Protein AF-A0A2V5XIG3-F1 (afdb_monomer_lite)

Structure (mmCIF, N/CA/C/O backbone):
data_AF-A0A2V5XIG3-F1
#
_entry.id   AF-A0A2V5XIG3-F1
#
loop_
_atom_site.group_PDB
_atom_site.id
_atom_site.type_symbol
_atom_site.label_atom_id
_atom_site.label_alt_id
_atom_site.label_comp_id
_atom_site.label_asym_id
_atom_site.label_entity_id
_atom_site.label_seq_id
_atom_site.pdbx_PDB_ins_code
_atom_site.Cartn_x
_atom_site.Cartn_y
_atom_site.Cartn_z
_atom_site.occupancy
_atom_site.B_iso_or_equiv
_atom_site.auth_seq_id
_atom_site.auth_comp_id
_atom_site.auth_asym_id
_atom_site.auth_atom_id
_atom_site.pdbx_PDB_model_num
ATOM 1 N N . MET A 1 1 ? 13.336 -6.273 -19.409 1.00 77.00 1 MET A N 1
ATOM 2 C CA . MET A 1 1 ? 11.915 -6.650 -19.250 1.00 77.00 1 MET A CA 1
ATOM 3 C C . MET A 1 1 ? 11.820 -8.163 -19.246 1.00 77.00 1 MET A C 1
ATOM 5 O O . MET A 1 1 ? 12.444 -8.778 -20.102 1.00 77.00 1 MET A O 1
ATOM 9 N N . LEU A 1 2 ? 11.099 -8.749 -18.290 1.00 81.06 2 LEU A N 1
ATOM 10 C CA . LEU A 1 2 ? 10.936 -10.198 -18.187 1.00 81.06 2 LEU A CA 1
ATOM 11 C C . LEU A 1 2 ? 9.456 -10.563 -18.073 1.00 81.06 2 LEU A C 1
ATOM 13 O O . LEU A 1 2 ? 8.726 -9.958 -17.291 1.00 81.06 2 LEU A O 1
ATOM 17 N N . TYR A 1 3 ? 9.046 -11.565 -18.846 1.00 81.25 3 TYR A N 1
ATOM 18 C CA . TYR A 1 3 ? 7.715 -12.157 -18.816 1.00 81.25 3 TYR A CA 1
ATOM 19 C C . TYR A 1 3 ? 7.835 -13.647 -18.500 1.00 81.25 3 TYR A C 1
ATOM 21 O O . TYR A 1 3 ? 8.572 -14.360 -19.183 1.00 81.25 3 TYR A O 1
ATOM 29 N N . VAL A 1 4 ? 7.096 -14.106 -17.491 1.00 78.38 4 VAL A N 1
ATOM 30 C CA . VAL A 1 4 ? 6.929 -15.530 -17.184 1.00 78.38 4 VAL A CA 1
ATOM 31 C C . VAL A 1 4 ? 5.475 -15.899 -17.455 1.00 78.38 4 VAL A C 1
ATOM 33 O O . VAL A 1 4 ? 4.591 -15.316 -16.826 1.00 78.38 4 VAL A O 1
ATOM 36 N N . PRO A 1 5 ? 5.189 -16.842 -18.369 1.00 74.12 5 PRO A N 1
ATOM 37 C CA . PRO A 1 5 ? 3.818 -17.254 -18.629 1.00 74.12 5 PRO A CA 1
ATOM 38 C C . PRO A 1 5 ? 3.159 -17.862 -17.387 1.00 74.12 5 PRO A C 1
ATOM 40 O O . PRO A 1 5 ? 3.804 -18.513 -16.560 1.00 74.12 5 PRO A O 1
ATOM 43 N N . LYS A 1 6 ? 1.843 -17.672 -17.258 1.00 74.69 6 LYS A N 1
ATOM 44 C CA . LYS A 1 6 ? 1.072 -18.267 -16.159 1.00 74.69 6 LYS A CA 1
ATOM 45 C C . LYS A 1 6 ? 1.161 -19.793 -16.214 1.00 74.69 6 LYS A C 1
ATOM 47 O O . LYS A 1 6 ? 1.258 -20.378 -17.291 1.00 74.69 6 LYS A O 1
ATOM 52 N N . ASN A 1 7 ? 1.144 -20.428 -15.044 1.00 72.56 7 ASN A N 1
ATOM 53 C CA . ASN A 1 7 ? 1.208 -21.887 -14.879 1.00 72.56 7 ASN A CA 1
ATOM 54 C C . ASN A 1 7 ? 2.468 -22.565 -15.463 1.00 72.56 7 ASN A C 1
ATOM 56 O O . ASN A 1 7 ? 2.466 -23.776 -15.649 1.00 72.56 7 ASN A O 1
ATOM 60 N N . SER A 1 8 ? 3.542 -21.814 -15.744 1.00 66.25 8 SER A N 1
ATOM 61 C CA . SER A 1 8 ? 4.769 -22.347 -16.370 1.00 66.25 8 SER A CA 1
ATOM 62 C C . SER A 1 8 ? 5.944 -22.522 -15.395 1.00 66.25 8 SER A C 1
ATOM 64 O O . SER A 1 8 ? 7.084 -22.673 -15.825 1.00 66.25 8 SER A O 1
ATOM 66 N N . GLY A 1 9 ? 5.678 -22.497 -14.084 1.00 64.56 9 GLY A N 1
ATOM 67 C CA . GLY A 1 9 ? 6.707 -22.428 -13.040 1.00 64.56 9 GLY A CA 1
ATOM 68 C C . GLY A 1 9 ? 7.136 -20.991 -12.708 1.00 64.56 9 GLY A C 1
ATOM 69 O O . GLY A 1 9 ? 6.614 -20.026 -13.271 1.00 64.56 9 GLY A O 1
ATOM 70 N N . GLY A 1 10 ? 8.047 -20.849 -11.742 1.00 71.12 10 GLY A N 1
ATOM 71 C CA . GLY A 1 10 ? 8.608 -19.561 -11.321 1.00 71.12 10 GLY A CA 1
ATOM 72 C C . GLY A 1 10 ? 9.962 -19.261 -11.975 1.00 71.12 10 GLY A C 1
ATOM 73 O O . GLY A 1 10 ? 10.663 -20.170 -12.414 1.00 71.12 10 GLY A O 1
ATOM 74 N N . ALA A 1 11 ? 10.355 -17.989 -12.016 1.00 76.50 11 ALA A N 1
ATOM 75 C CA . ALA A 1 11 ? 11.701 -17.554 -12.380 1.00 76.50 11 ALA A CA 1
ATOM 76 C C . ALA A 1 11 ? 12.305 -16.699 -11.260 1.00 76.50 11 ALA A C 1
ATOM 78 O O . ALA A 1 11 ? 11.605 -15.901 -10.634 1.00 76.50 11 ALA A O 1
ATOM 79 N N . LYS A 1 12 ? 13.615 -16.842 -11.035 1.00 82.06 12 LYS A N 1
ATOM 80 C CA . LYS A 1 12 ? 14.404 -15.946 -10.181 1.00 82.06 12 LYS A CA 1
ATOM 81 C C . LYS A 1 12 ? 15.269 -15.047 -11.066 1.00 82.06 12 LYS A C 1
ATOM 83 O O . LYS A 1 12 ? 15.984 -15.539 -11.936 1.00 82.06 12 LYS A O 1
ATOM 88 N N . VAL A 1 13 ? 15.217 -13.739 -10.842 1.00 81.44 13 VAL A N 1
ATOM 89 C CA . VAL A 1 13 ? 16.044 -12.742 -11.534 1.00 81.44 13 VAL A CA 1
ATOM 90 C C . VAL A 1 13 ? 16.925 -12.053 -10.520 1.00 81.44 13 VAL A C 1
ATOM 92 O O . VAL A 1 13 ? 16.418 -11.353 -9.648 1.00 81.44 13 VAL A O 1
ATOM 95 N N . LYS A 1 14 ? 18.239 -12.202 -10.660 1.00 84.06 14 LYS A N 1
ATOM 96 C CA . LYS A 1 14 ? 19.205 -11.477 -9.839 1.00 84.06 14 LYS A CA 1
ATOM 97 C C . LYS A 1 14 ? 19.689 -10.235 -10.581 1.00 84.06 14 LYS A C 1
ATOM 99 O O . LYS A 1 14 ? 20.235 -10.346 -11.676 1.00 84.06 14 LYS A O 1
ATOM 104 N N . MET A 1 15 ? 19.489 -9.062 -9.992 1.00 82.56 15 MET A N 1
ATOM 105 C CA . MET A 1 15 ? 19.985 -7.778 -10.490 1.00 82.56 15 MET A CA 1
ATOM 106 C C . MET A 1 15 ? 20.739 -7.073 -9.365 1.00 82.56 15 MET A C 1
ATOM 108 O O . MET A 1 15 ? 20.143 -6.528 -8.439 1.00 82.56 15 MET A O 1
ATOM 112 N N . GLY A 1 16 ? 22.071 -7.133 -9.427 1.00 80.56 16 GLY A N 1
ATOM 113 C CA . GLY A 1 16 ? 22.926 -6.653 -8.344 1.00 80.56 16 GLY A CA 1
ATOM 114 C C . GLY A 1 16 ? 22.657 -7.418 -7.035 1.00 80.56 16 GLY A C 1
ATOM 115 O O . GLY A 1 16 ? 22.710 -8.653 -7.049 1.00 80.56 16 GLY A O 1
ATOM 116 N N . PRO A 1 17 ? 22.381 -6.722 -5.914 1.00 82.12 17 PRO A N 1
ATOM 117 C CA . PRO A 1 17 ? 22.084 -7.354 -4.629 1.00 82.12 17 PRO A CA 1
ATOM 118 C C . PRO A 1 17 ? 20.624 -7.820 -4.495 1.00 82.12 17 PRO A C 1
ATOM 120 O O . PRO A 1 17 ? 20.280 -8.426 -3.484 1.00 82.12 17 PRO A O 1
ATOM 123 N N . VAL A 1 18 ? 19.768 -7.539 -5.484 1.00 84.38 18 VAL A N 1
ATOM 124 C CA . VAL A 1 18 ? 18.326 -7.787 -5.407 1.00 84.38 18 VAL A CA 1
ATOM 125 C C . VAL A 1 18 ? 17.933 -9.007 -6.236 1.00 84.38 18 VAL A C 1
ATOM 127 O O . VAL A 1 18 ? 18.325 -9.132 -7.400 1.00 84.38 18 VAL A O 1
ATOM 130 N N . THR A 1 19 ? 17.100 -9.873 -5.662 1.00 85.62 19 THR A N 1
ATOM 131 C CA . THR A 1 19 ? 16.558 -11.067 -6.315 1.00 85.62 19 THR A CA 1
ATOM 132 C C . THR A 1 19 ? 15.037 -10.972 -6.421 1.00 85.62 19 THR A C 1
ATOM 134 O O . THR A 1 19 ? 14.332 -10.952 -5.418 1.00 85.62 19 THR A O 1
ATOM 137 N N . ALA A 1 20 ? 14.498 -10.968 -7.637 1.00 81.56 20 ALA A N 1
ATOM 138 C CA . ALA A 1 20 ? 13.061 -11.062 -7.874 1.00 81.56 20 ALA A CA 1
ATOM 139 C C . ALA A 1 20 ? 12.651 -12.506 -8.157 1.00 81.56 20 ALA A C 1
ATOM 141 O O . ALA A 1 20 ? 13.087 -13.083 -9.150 1.00 81.56 20 ALA A O 1
ATOM 142 N N . ALA A 1 21 ? 11.785 -13.070 -7.321 1.00 79.69 21 ALA A N 1
ATOM 143 C CA . ALA A 1 21 ? 11.063 -14.299 -7.608 1.00 79.69 21 ALA A CA 1
ATOM 144 C C . ALA A 1 21 ? 9.701 -13.942 -8.216 1.00 79.69 21 ALA A C 1
ATOM 146 O O . ALA A 1 21 ? 8.906 -13.207 -7.625 1.00 79.69 21 ALA A O 1
ATOM 147 N N . ILE A 1 22 ? 9.442 -14.444 -9.418 1.00 77.31 22 ILE A N 1
ATOM 148 C CA . ILE A 1 22 ? 8.231 -14.154 -10.186 1.00 77.31 22 ILE A CA 1
ATOM 149 C C . ILE A 1 22 ? 7.590 -15.454 -10.660 1.00 77.31 22 ILE A C 1
ATOM 151 O O . ILE A 1 22 ? 8.287 -16.397 -11.015 1.00 77.31 22 ILE A O 1
ATOM 155 N N . THR A 1 23 ? 6.262 -15.521 -10.679 1.00 73.56 23 THR A N 1
ATOM 156 C CA . THR A 1 23 ? 5.519 -16.680 -11.193 1.00 73.56 23 THR A CA 1
ATOM 157 C C . THR A 1 23 ? 4.299 -16.170 -11.942 1.00 73.56 23 THR A C 1
ATOM 159 O O . THR A 1 23 ? 3.387 -15.637 -11.321 1.00 73.56 23 THR A O 1
ATOM 162 N N . GLY A 1 24 ? 4.263 -16.335 -13.268 1.00 75.19 24 GLY A N 1
ATOM 163 C CA . GLY A 1 24 ? 3.121 -15.863 -14.058 1.00 75.19 24 GLY A CA 1
ATOM 164 C C . GLY A 1 24 ? 2.954 -14.338 -14.068 1.00 75.19 24 GLY A C 1
ATOM 165 O O . GLY A 1 24 ? 1.818 -13.873 -14.018 1.00 75.19 24 GLY A O 1
ATOM 166 N N . THR A 1 25 ? 4.071 -13.604 -14.083 1.00 83.62 25 THR A N 1
ATOM 167 C CA . THR A 1 25 ? 4.147 -12.149 -13.867 1.00 83.62 25 THR A CA 1
ATOM 168 C C . THR A 1 25 ? 4.994 -11.504 -14.960 1.00 83.62 25 THR A C 1
ATOM 170 O O . THR A 1 25 ? 5.958 -12.100 -15.461 1.00 83.62 25 THR A O 1
ATOM 173 N N . THR A 1 26 ? 4.694 -10.244 -15.273 1.00 88.25 26 THR A N 1
ATOM 174 C CA . THR A 1 26 ? 5.533 -9.397 -16.123 1.00 88.25 26 THR A CA 1
ATOM 175 C C . THR A 1 26 ? 6.161 -8.284 -15.298 1.00 88.25 26 THR A C 1
ATOM 177 O O . THR A 1 26 ? 5.453 -7.492 -14.676 1.00 88.25 26 THR A O 1
ATOM 180 N N . VAL A 1 27 ? 7.491 -8.189 -15.325 1.00 88.88 27 VAL A N 1
ATOM 181 C CA . VAL A 1 27 ? 8.247 -7.174 -14.580 1.00 88.88 27 VAL A CA 1
ATOM 182 C C . VAL A 1 27 ? 9.201 -6.387 -15.476 1.00 88.88 27 VAL A C 1
ATOM 184 O O . VAL A 1 27 ? 9.871 -6.918 -16.371 1.00 88.88 27 VAL A O 1
ATOM 187 N N . LEU A 1 28 ? 9.301 -5.092 -15.195 1.00 89.44 28 LEU A N 1
ATOM 188 C CA . LEU A 1 28 ? 10.313 -4.200 -15.734 1.00 89.44 28 LEU A CA 1
ATOM 189 C C . LEU A 1 28 ? 11.355 -3.921 -14.649 1.00 89.44 28 LEU A C 1
ATOM 191 O O . LEU A 1 28 ? 11.082 -3.212 -13.686 1.00 89.44 28 LEU A O 1
ATOM 195 N N . GLY A 1 29 ? 12.549 -4.480 -14.825 1.00 88.75 29 GLY A N 1
ATOM 196 C CA . GLY A 1 29 ? 13.727 -4.145 -14.034 1.00 88.75 29 GLY A CA 1
ATOM 197 C C . GLY A 1 29 ? 14.564 -3.070 -14.715 1.00 88.75 29 GLY A C 1
ATOM 198 O O . GLY A 1 29 ? 14.785 -3.163 -15.926 1.00 88.75 29 GLY A O 1
ATOM 199 N N . ASN A 1 30 ? 15.047 -2.094 -13.952 1.00 87.94 30 ASN A N 1
ATOM 200 C CA . ASN A 1 30 ? 16.027 -1.112 -14.405 1.00 87.94 30 ASN A CA 1
ATOM 201 C C . ASN A 1 30 ? 17.127 -0.932 -13.351 1.00 87.94 30 ASN A C 1
ATOM 203 O O . ASN A 1 30 ? 16.842 -0.881 -12.158 1.00 87.94 30 ASN A O 1
ATOM 207 N N . VAL A 1 31 ? 18.375 -0.810 -13.799 1.00 86.88 31 VAL A N 1
ATOM 208 C CA . VAL A 1 31 ? 19.530 -0.523 -12.943 1.00 86.88 31 VAL A CA 1
ATOM 209 C C . VAL A 1 31 ? 20.155 0.769 -13.440 1.00 86.88 31 VAL A C 1
ATOM 211 O O . VAL A 1 31 ? 20.624 0.847 -14.575 1.00 86.88 31 VAL A O 1
ATOM 214 N N . ASN A 1 32 ? 20.157 1.789 -12.591 1.00 85.06 32 ASN A N 1
ATOM 215 C CA . ASN A 1 32 ? 20.793 3.060 -12.904 1.00 85.06 32 ASN A CA 1
ATOM 216 C C . ASN A 1 32 ? 22.309 2.982 -12.649 1.00 85.06 32 ASN A C 1
ATOM 218 O O . ASN A 1 32 ? 22.742 2.209 -11.791 1.00 85.06 32 ASN A O 1
ATOM 222 N N . PRO A 1 33 ? 23.131 3.831 -13.299 1.00 84.44 33 PRO A N 1
ATOM 223 C CA . PRO A 1 33 ? 24.577 3.885 -13.055 1.00 84.44 33 PRO A CA 1
ATOM 224 C C . PRO A 1 33 ? 24.977 4.147 -11.593 1.00 84.44 33 PRO A C 1
ATOM 226 O O . PRO A 1 33 ? 26.076 3.789 -11.189 1.00 84.44 33 PRO A O 1
ATOM 229 N N . SER A 1 34 ? 24.085 4.738 -10.790 1.00 85.44 34 SER A N 1
ATOM 230 C CA . SER A 1 34 ? 24.259 4.927 -9.342 1.00 85.44 34 SER A CA 1
ATOM 231 C C . SER A 1 34 ? 24.171 3.631 -8.523 1.00 85.44 34 SER A C 1
ATOM 233 O O . SER A 1 34 ? 24.379 3.666 -7.315 1.00 85.44 34 SER A O 1
ATOM 235 N N . GLY A 1 35 ? 23.800 2.503 -9.137 1.00 83.44 35 GLY A N 1
ATOM 236 C CA . GLY A 1 35 ? 23.503 1.241 -8.452 1.00 83.44 35 GLY A CA 1
ATOM 237 C C . GLY A 1 35 ? 22.061 1.127 -7.944 1.00 83.44 35 GLY A C 1
ATOM 238 O O . GLY A 1 35 ? 21.646 0.053 -7.508 1.00 83.44 35 GLY A O 1
ATOM 239 N N . THR A 1 36 ? 21.265 2.199 -8.041 1.00 89.31 36 THR A N 1
ATOM 240 C CA . THR A 1 36 ? 19.829 2.167 -7.728 1.00 89.31 36 THR A CA 1
ATOM 241 C C . THR A 1 36 ? 19.121 1.206 -8.676 1.00 89.31 36 THR A C 1
ATOM 243 O O . THR A 1 36 ? 19.195 1.366 -9.897 1.00 89.31 36 THR A O 1
ATOM 246 N N . THR A 1 37 ? 18.415 0.227 -8.115 1.00 90.19 37 THR A N 1
ATOM 247 C CA . THR A 1 37 ? 17.674 -0.778 -8.887 1.00 90.19 37 THR A CA 1
ATOM 248 C C . THR A 1 37 ? 16.182 -0.585 -8.670 1.00 90.19 37 THR A C 1
ATOM 250 O O . THR A 1 37 ? 15.735 -0.474 -7.531 1.00 90.19 37 THR A O 1
ATOM 253 N N . THR A 1 38 ? 15.402 -0.547 -9.747 1.00 91.69 38 THR A N 1
ATOM 254 C CA . THR A 1 38 ? 13.942 -0.452 -9.680 1.00 91.69 38 THR A CA 1
ATOM 255 C C . THR A 1 38 ? 13.278 -1.651 -10.334 1.00 91.69 38 THR A C 1
ATOM 257 O O . THR A 1 38 ? 13.722 -2.146 -11.370 1.00 91.69 38 THR A O 1
ATOM 260 N N . PHE A 1 39 ? 12.186 -2.104 -9.726 1.00 91.31 39 PHE A N 1
ATOM 261 C CA . PHE A 1 39 ? 11.320 -3.155 -10.245 1.00 91.31 39 PHE A CA 1
ATOM 262 C C . PHE A 1 39 ? 9.911 -2.604 -10.357 1.00 91.31 39 PHE A C 1
ATOM 264 O O . PHE A 1 39 ? 9.332 -2.227 -9.349 1.00 91.31 39 PHE A O 1
ATOM 271 N N . THR A 1 40 ? 9.356 -2.560 -11.562 1.00 91.62 40 THR A N 1
ATOM 272 C CA . THR A 1 40 ? 7.946 -2.225 -11.790 1.00 91.62 40 THR A CA 1
ATOM 273 C C . THR A 1 40 ? 7.201 -3.475 -12.227 1.00 91.62 40 THR A C 1
ATOM 275 O O . THR A 1 40 ? 7.595 -4.109 -13.208 1.00 91.62 40 THR A O 1
ATOM 278 N N . VAL A 1 41 ? 6.142 -3.849 -11.516 1.00 90.44 41 VAL A N 1
ATOM 279 C CA . VAL A 1 41 ? 5.304 -4.997 -11.884 1.00 90.44 41 VAL A CA 1
ATOM 280 C C . VAL A 1 41 ? 4.196 -4.503 -12.809 1.00 90.44 41 VAL A C 1
ATOM 282 O O . VAL A 1 41 ? 3.42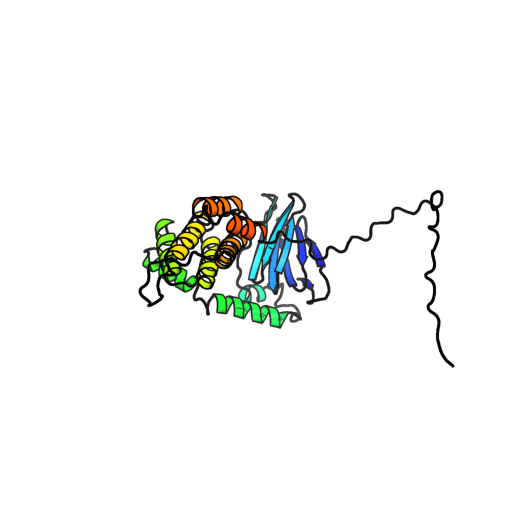6 -3.618 -12.450 1.00 90.44 41 VAL A O 1
ATOM 285 N N . LEU A 1 42 ? 4.131 -5.050 -14.022 1.00 90.88 42 LEU A N 1
ATOM 286 C CA . LEU A 1 42 ? 3.171 -4.624 -15.046 1.00 90.88 42 LEU A CA 1
ATOM 287 C C . LEU A 1 42 ? 1.867 -5.430 -14.989 1.00 90.88 42 LEU A C 1
ATOM 289 O O . LEU A 1 42 ? 0.806 -4.901 -15.294 1.00 90.88 42 LEU A O 1
ATOM 293 N N . GLU A 1 43 ? 1.947 -6.702 -14.598 1.00 88.75 43 GLU A N 1
ATOM 294 C CA . GLU A 1 43 ? 0.805 -7.577 -14.299 1.00 88.75 43 GLU A CA 1
ATOM 295 C C . GLU A 1 43 ? 1.254 -8.710 -13.370 1.00 88.75 43 GLU A C 1
ATOM 297 O O . GLU A 1 43 ? 2.421 -9.107 -13.424 1.00 88.75 43 GLU A O 1
ATOM 302 N N . GLY A 1 44 ? 0.341 -9.217 -12.535 1.00 85.94 44 GLY A N 1
ATOM 303 C CA . GLY A 1 44 ? 0.623 -10.252 -11.537 1.00 85.94 44 GLY A CA 1
ATOM 304 C C . GLY A 1 44 ? 1.203 -9.690 -10.234 1.00 85.94 44 GLY A C 1
ATOM 305 O O . GLY A 1 44 ? 0.844 -8.597 -9.795 1.00 85.94 44 GLY A O 1
ATOM 306 N N . SER A 1 45 ? 2.094 -10.447 -9.599 1.00 86.06 45 SER A N 1
ATOM 307 C CA . SER A 1 45 ? 2.852 -10.011 -8.422 1.00 86.06 45 SER A CA 1
ATOM 308 C C . SER A 1 45 ? 4.275 -10.569 -8.439 1.00 86.06 45 SER A C 1
ATOM 310 O O . SER A 1 45 ? 4.562 -11.588 -9.073 1.00 86.06 45 SER A O 1
ATOM 312 N N . ALA A 1 46 ? 5.194 -9.881 -7.775 1.00 86.56 46 ALA A N 1
ATOM 313 C CA . ALA A 1 46 ? 6.594 -10.264 -7.676 1.00 86.56 46 ALA A CA 1
ATOM 314 C C . ALA A 1 46 ? 7.053 -10.208 -6.223 1.00 86.56 46 ALA A C 1
ATOM 316 O O . ALA A 1 46 ? 6.756 -9.258 -5.507 1.00 86.56 46 ALA A O 1
ATOM 317 N N . CYS A 1 47 ? 7.808 -11.215 -5.805 1.00 87.69 47 CYS A N 1
ATOM 318 C CA . CYS A 1 47 ? 8.470 -11.231 -4.512 1.00 87.69 47 CYS A CA 1
ATOM 319 C C . CYS A 1 47 ? 9.906 -10.745 -4.686 1.00 87.69 47 CYS A C 1
ATOM 321 O O . CYS A 1 47 ? 10.708 -11.412 -5.344 1.00 87.69 47 CYS A O 1
ATOM 323 N N . ILE A 1 48 ? 10.235 -9.587 -4.125 1.00 88.19 48 ILE A N 1
ATOM 324 C CA . ILE A 1 48 ? 11.561 -8.990 -4.259 1.00 88.19 48 ILE A CA 1
ATOM 325 C C . ILE A 1 48 ? 12.327 -9.155 -2.953 1.00 88.19 48 ILE A C 1
ATOM 327 O O . ILE A 1 48 ? 11.875 -8.698 -1.908 1.00 88.19 48 ILE A O 1
ATOM 331 N N . HIS A 1 49 ? 13.492 -9.784 -3.040 1.00 88.56 49 HIS A N 1
ATOM 332 C CA . HIS A 1 49 ? 14.346 -10.135 -1.915 1.00 88.56 49 HIS A CA 1
ATOM 333 C C . HIS A 1 49 ? 15.644 -9.335 -1.975 1.00 88.56 49 HIS A C 1
ATOM 335 O O . HIS A 1 49 ? 16.243 -9.170 -3.042 1.00 88.56 49 HIS A O 1
ATOM 341 N N . LEU A 1 50 ? 16.094 -8.879 -0.813 1.00 88.75 50 LEU A N 1
ATOM 342 C CA . LEU A 1 50 ? 17.422 -8.335 -0.588 1.00 88.75 50 LEU A CA 1
ATOM 343 C C . LEU A 1 50 ? 18.145 -9.256 0.397 1.00 88.75 50 LEU A C 1
ATOM 345 O O . LEU A 1 50 ? 18.014 -9.129 1.617 1.00 88.75 50 LEU A O 1
ATOM 349 N N . ASP A 1 51 ? 18.906 -10.195 -0.165 1.00 82.31 51 ASP A N 1
ATOM 350 C CA . ASP A 1 51 ? 19.511 -11.312 0.571 1.00 82.31 51 ASP A CA 1
ATOM 351 C C . ASP A 1 51 ? 20.458 -10.838 1.687 1.00 82.31 51 ASP A C 1
ATOM 353 O O . ASP A 1 51 ? 20.561 -11.475 2.732 1.00 82.31 51 ASP A O 1
ATOM 357 N N . SER A 1 52 ? 21.121 -9.689 1.498 1.00 82.62 52 SER A N 1
ATOM 358 C CA . SER A 1 52 ? 22.118 -9.144 2.433 1.00 82.62 52 SER A CA 1
ATOM 359 C C . SER A 1 52 ? 21.560 -8.814 3.819 1.00 82.62 52 SER A C 1
ATOM 361 O O . SER A 1 52 ? 22.305 -8.842 4.797 1.00 82.62 52 SER A O 1
ATOM 363 N N . VAL A 1 53 ? 20.266 -8.503 3.907 1.00 84.25 53 VAL A N 1
ATOM 364 C CA . VAL A 1 53 ? 19.583 -8.134 5.157 1.00 84.25 53 VAL A CA 1
ATOM 365 C C . VAL A 1 53 ? 18.342 -8.989 5.417 1.00 84.25 53 VAL A C 1
ATOM 367 O O . VAL A 1 53 ? 17.581 -8.703 6.338 1.00 84.25 53 VAL A O 1
ATOM 370 N N . GLY A 1 54 ? 18.120 -10.032 4.606 1.00 82.69 54 GLY A N 1
ATOM 371 C CA . GLY A 1 54 ? 16.945 -10.900 4.704 1.00 82.69 54 GLY A CA 1
ATOM 372 C C . GLY A 1 54 ? 15.616 -10.160 4.520 1.00 82.69 54 GLY A C 1
ATOM 373 O O . GLY A 1 54 ? 14.587 -10.616 5.015 1.00 82.69 54 GLY A O 1
ATOM 374 N N . GLN A 1 55 ? 15.627 -9.003 3.853 1.00 84.50 55 GLN A N 1
ATOM 375 C CA . GLN A 1 55 ? 14.417 -8.228 3.599 1.00 84.50 55 GLN A CA 1
ATOM 376 C C . GLN A 1 55 ? 13.700 -8.802 2.381 1.00 84.50 55 GLN A C 1
ATOM 378 O O . GLN A 1 55 ? 14.333 -9.123 1.375 1.00 84.50 55 GLN A O 1
ATOM 383 N N . SER A 1 56 ? 12.374 -8.890 2.453 1.00 86.56 56 SER A N 1
ATOM 384 C CA . SER A 1 56 ? 11.561 -9.331 1.329 1.00 86.56 56 SER A CA 1
ATOM 385 C C . SER A 1 56 ? 10.240 -8.589 1.274 1.00 86.56 56 SER A C 1
ATOM 387 O O . SER A 1 56 ? 9.604 -8.398 2.308 1.00 86.56 56 SER A O 1
ATOM 389 N N . LEU A 1 57 ? 9.830 -8.182 0.073 1.00 87.00 57 LEU A N 1
ATOM 390 C CA . LEU A 1 57 ? 8.612 -7.412 -0.154 1.00 87.00 57 LEU A CA 1
ATOM 391 C C . LEU A 1 57 ? 7.819 -7.971 -1.335 1.00 87.00 57 LEU A C 1
ATOM 393 O O . LEU A 1 57 ? 8.368 -8.239 -2.409 1.00 87.00 57 LEU A O 1
ATOM 397 N N . LEU A 1 58 ? 6.512 -8.127 -1.129 1.00 86.69 58 LEU A N 1
ATOM 398 C CA . LEU A 1 58 ? 5.562 -8.431 -2.189 1.00 86.69 58 LEU A CA 1
ATOM 399 C C . LEU A 1 58 ? 5.222 -7.137 -2.932 1.00 86.69 58 LEU A C 1
ATOM 401 O O . LEU A 1 58 ? 4.876 -6.130 -2.322 1.00 86.69 58 LEU A O 1
ATOM 405 N N . VAL A 1 59 ? 5.333 -7.175 -4.253 1.00 87.38 59 VAL A N 1
ATOM 406 C CA . VAL A 1 59 ? 5.047 -6.048 -5.140 1.00 87.38 59 VAL A CA 1
ATOM 407 C C . VAL A 1 59 ? 3.944 -6.474 -6.096 1.00 87.38 59 VAL A C 1
ATOM 4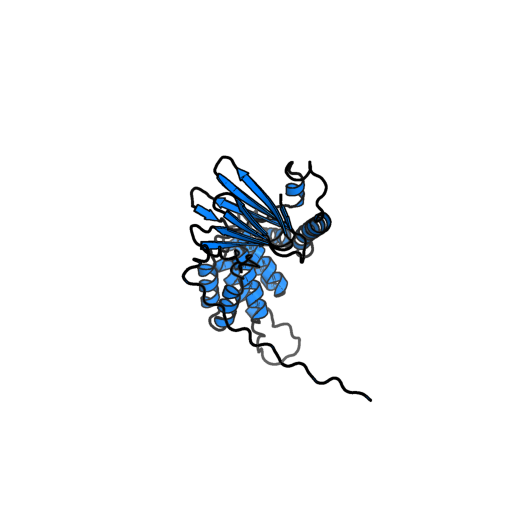09 O O . VAL A 1 59 ? 4.069 -7.492 -6.781 1.00 87.38 59 VAL A O 1
ATOM 412 N N . HIS A 1 60 ? 2.858 -5.713 -6.144 1.00 87.50 60 HIS A N 1
ATOM 413 C CA . HIS A 1 60 ? 1.710 -5.991 -7.002 1.00 87.50 60 HIS A CA 1
ATOM 414 C C . HIS A 1 60 ? 1.792 -5.228 -8.319 1.00 87.50 60 HIS A C 1
ATOM 416 O O . HIS A 1 60 ? 2.555 -4.273 -8.467 1.00 87.50 60 HIS A O 1
ATOM 422 N N . ALA A 1 61 ? 0.993 -5.656 -9.293 1.00 88.31 61 ALA A N 1
ATOM 423 C CA . ALA A 1 61 ? 0.856 -4.950 -10.553 1.00 88.31 61 ALA A CA 1
ATOM 424 C C . ALA A 1 61 ? 0.497 -3.471 -10.345 1.00 88.31 61 ALA A C 1
ATOM 426 O O . ALA A 1 61 ? -0.268 -3.118 -9.451 1.00 88.31 61 ALA A O 1
ATOM 427 N N . GLY A 1 62 ? 1.101 -2.601 -11.153 1.00 87.69 62 GLY A N 1
ATOM 428 C CA . GLY A 1 62 ? 0.963 -1.159 -10.984 1.00 87.69 62 GLY A CA 1
ATOM 429 C C . GLY A 1 62 ? 1.840 -0.568 -9.887 1.00 87.69 62 GLY A C 1
ATOM 430 O O . GLY A 1 62 ? 1.764 0.635 -9.662 1.00 87.69 62 GLY A O 1
ATOM 431 N N . GLN A 1 63 ? 2.688 -1.365 -9.233 1.00 89.12 63 GLN A N 1
ATOM 432 C CA . GLN A 1 63 ? 3.620 -0.883 -8.221 1.00 89.12 63 GLN A CA 1
ATOM 433 C C . GLN A 1 63 ? 5.067 -0.944 -8.697 1.00 89.12 63 GLN A C 1
ATOM 435 O O . GLN A 1 63 ? 5.470 -1.796 -9.498 1.00 89.12 63 GLN A O 1
ATOM 440 N N . LYS A 1 64 ? 5.862 -0.029 -8.150 1.00 92.00 64 LYS A N 1
ATOM 441 C CA . LYS A 1 64 ? 7.303 0.058 -8.326 1.00 92.00 64 LYS A CA 1
ATOM 442 C C . LYS A 1 64 ? 7.998 -0.025 -6.976 1.00 92.00 64 LYS A C 1
ATOM 444 O O . LYS A 1 64 ? 7.726 0.765 -6.081 1.00 92.00 64 LYS A O 1
ATOM 449 N N . LEU A 1 65 ? 8.969 -0.919 -6.881 1.00 92.31 65 LEU A N 1
ATOM 450 C CA . LEU A 1 65 ? 9.887 -1.034 -5.758 1.00 92.31 65 LEU A CA 1
ATOM 451 C C . LEU A 1 65 ? 11.248 -0.444 -6.130 1.00 92.31 65 LEU A C 1
ATOM 453 O O . LEU A 1 65 ? 11.713 -0.628 -7.259 1.00 92.31 65 LEU A O 1
ATOM 457 N N . THR A 1 66 ? 11.894 0.232 -5.181 1.00 93.88 66 THR A N 1
ATOM 458 C CA . THR A 1 66 ? 13.244 0.783 -5.354 1.00 93.88 66 THR A CA 1
ATOM 459 C C . THR A 1 66 ? 14.183 0.213 -4.300 1.00 93.88 66 THR A C 1
ATOM 461 O O . THR A 1 66 ? 13.863 0.208 -3.117 1.00 93.88 66 THR A O 1
ATOM 464 N N . PHE A 1 67 ? 15.351 -0.250 -4.733 1.00 93.38 67 PHE A N 1
ATOM 465 C CA . PHE A 1 67 ? 16.479 -0.544 -3.860 1.00 93.38 67 PHE A CA 1
ATOM 466 C C . PHE A 1 67 ? 17.369 0.693 -3.735 1.00 93.38 67 PHE A C 1
ATOM 468 O O . PHE A 1 67 ? 17.869 1.199 -4.749 1.00 93.38 67 PHE A O 1
ATOM 475 N N . ASP A 1 68 ? 17.578 1.143 -2.500 1.00 90.50 68 ASP A N 1
ATOM 476 C CA . ASP A 1 68 ? 18.530 2.196 -2.163 1.00 90.50 68 ASP A CA 1
ATOM 477 C C . ASP A 1 68 ? 19.893 1.569 -1.800 1.00 90.50 68 ASP A C 1
ATOM 479 O O . ASP A 1 68 ? 20.008 0.907 -0.761 1.00 90.50 68 ASP A O 1
ATOM 483 N N . PRO A 1 69 ? 20.942 1.773 -2.621 1.00 89.12 69 PRO A N 1
ATOM 484 C CA . PRO A 1 69 ? 22.270 1.231 -2.353 1.00 89.12 69 PRO A CA 1
ATOM 485 C C . PRO A 1 69 ? 22.984 1.904 -1.171 1.00 89.12 69 PRO A C 1
ATOM 487 O O . PRO A 1 69 ? 23.890 1.297 -0.607 1.00 89.12 69 PRO A O 1
ATOM 490 N N . VAL A 1 70 ? 22.606 3.130 -0.788 1.00 89.00 70 VAL A N 1
ATOM 491 C CA . VAL A 1 70 ? 23.216 3.863 0.334 1.00 89.00 70 VAL A CA 1
ATOM 492 C C . VAL A 1 70 ? 22.647 3.364 1.655 1.00 89.00 70 VAL A C 1
ATOM 494 O O . VAL A 1 70 ? 23.398 3.048 2.576 1.00 89.00 70 VAL A O 1
ATOM 497 N N . ALA A 1 71 ? 21.321 3.255 1.737 1.00 89.56 71 ALA A N 1
ATOM 498 C CA . ALA A 1 71 ? 20.645 2.714 2.912 1.00 89.56 71 ALA A CA 1
ATOM 499 C C . ALA A 1 71 ? 20.674 1.173 2.973 1.00 89.56 71 ALA A C 1
ATOM 501 O O . ALA A 1 71 ? 20.307 0.601 3.998 1.00 89.56 71 ALA A O 1
ATOM 502 N N . ASN A 1 72 ? 21.111 0.510 1.893 1.00 91.06 72 ASN A N 1
ATOM 503 C CA . ASN A 1 72 ? 21.109 -0.944 1.711 1.00 91.06 72 ASN A CA 1
ATOM 504 C C . ASN A 1 72 ? 19.764 -1.572 2.108 1.00 91.06 72 ASN A C 1
ATOM 506 O O . ASN A 1 72 ? 19.697 -2.494 2.924 1.00 91.06 72 ASN A O 1
ATOM 510 N N . ARG A 1 73 ? 18.682 -1.034 1.540 1.00 91.50 73 ARG A N 1
ATOM 511 C CA . ARG A 1 73 ? 17.313 -1.468 1.831 1.00 91.50 73 ARG A CA 1
ATOM 512 C C . ARG A 1 73 ? 16.420 -1.388 0.603 1.00 91.50 73 ARG A C 1
ATOM 514 O O . ARG A 1 73 ? 16.661 -0.608 -0.319 1.00 91.50 73 ARG A O 1
ATOM 521 N N . LEU A 1 74 ? 15.364 -2.185 0.622 1.00 90.62 74 LEU A N 1
ATOM 522 C CA . LEU A 1 74 ? 14.207 -2.012 -0.241 1.00 90.62 74 LEU A CA 1
ATOM 523 C C . LEU A 1 74 ? 13.298 -0.954 0.395 1.00 90.62 74 LEU A C 1
ATOM 525 O O . LEU A 1 74 ? 12.895 -1.101 1.551 1.00 90.62 74 LEU A O 1
ATOM 529 N N . GLU A 1 75 ? 13.017 0.109 -0.353 1.00 91.94 75 GLU A N 1
ATOM 530 C CA . GLU A 1 75 ? 11.992 1.098 -0.010 1.00 91.94 75 GLU A CA 1
ATOM 531 C C . GLU A 1 75 ? 10.599 0.483 -0.156 1.00 91.94 75 GLU A C 1
ATOM 533 O O . GLU A 1 75 ? 10.438 -0.496 -0.880 1.00 91.94 75 GLU A O 1
ATOM 538 N N . ASP A 1 76 ? 9.581 1.060 0.476 1.00 89.38 76 ASP A N 1
ATOM 539 C CA . ASP A 1 76 ? 8.221 0.542 0.320 1.00 89.38 76 ASP A CA 1
ATOM 540 C C . ASP A 1 76 ? 7.712 0.701 -1.132 1.00 89.38 76 ASP A C 1
ATOM 542 O O . ASP A 1 76 ? 8.072 1.669 -1.818 1.00 89.38 76 ASP A O 1
ATOM 546 N N . PRO A 1 77 ? 6.894 -0.244 -1.642 1.00 89.25 77 PRO A N 1
ATOM 547 C CA . PRO A 1 77 ? 6.341 -0.153 -2.988 1.00 89.25 77 PRO A CA 1
ATOM 548 C C . PRO A 1 77 ? 5.500 1.113 -3.170 1.00 89.25 77 PRO A C 1
ATOM 550 O O . PRO A 1 77 ? 4.636 1.425 -2.353 1.00 89.25 77 PRO A O 1
ATOM 553 N N . VAL A 1 78 ? 5.705 1.807 -4.288 1.00 86.94 78 VAL A N 1
ATOM 554 C CA . VAL A 1 78 ? 4.913 2.983 -4.668 1.00 86.94 78 VAL A CA 1
ATOM 555 C C . VAL A 1 78 ? 4.075 2.692 -5.902 1.00 86.94 78 VAL A C 1
ATOM 557 O O . VAL A 1 78 ? 4.541 2.034 -6.835 1.00 86.94 78 VAL A O 1
ATOM 560 N N . ASP A 1 79 ? 2.848 3.203 -5.929 1.00 84.31 79 ASP A N 1
ATOM 561 C CA . ASP A 1 79 ? 1.962 3.058 -7.082 1.00 84.31 79 ASP A CA 1
ATOM 562 C C . ASP A 1 79 ? 2.491 3.897 -8.265 1.00 84.31 79 ASP A C 1
ATOM 564 O O . ASP A 1 79 ? 3.011 5.004 -8.096 1.00 84.31 79 ASP A O 1
ATOM 568 N N . VAL A 1 80 ? 2.381 3.363 -9.482 1.00 85.56 80 VAL A N 1
ATOM 569 C CA . VAL A 1 80 ? 2.785 4.024 -10.729 1.00 85.56 80 VAL A CA 1
ATOM 570 C C . VAL A 1 80 ? 1.679 3.938 -11.774 1.00 85.56 80 VAL A C 1
ATOM 572 O O . VAL A 1 80 ? 0.962 2.941 -11.864 1.00 85.56 80 VAL A O 1
ATOM 575 N N . ASP A 1 81 ? 1.562 4.965 -12.617 1.00 85.31 81 ASP A N 1
ATOM 576 C CA . ASP A 1 81 ? 0.670 4.906 -13.775 1.00 85.31 81 ASP A CA 1
ATOM 577 C C . ASP A 1 81 ? 1.261 3.963 -14.832 1.00 85.31 81 ASP A C 1
ATOM 579 O O . ASP A 1 81 ? 2.294 4.246 -15.459 1.00 85.31 81 ASP A O 1
ATOM 583 N N . LEU A 1 82 ? 0.601 2.821 -15.037 1.00 86.00 82 LEU A N 1
ATOM 584 C CA . LEU A 1 82 ? 1.020 1.853 -16.042 1.00 86.00 82 LEU A CA 1
ATOM 585 C C . LEU A 1 82 ? 0.876 2.409 -17.463 1.00 86.00 82 LEU A C 1
ATOM 587 O O . LEU A 1 82 ? 1.728 2.105 -18.294 1.00 86.00 82 LEU A O 1
ATOM 591 N N . ASN A 1 83 ? -0.106 3.278 -17.749 1.00 85.44 83 ASN A N 1
ATOM 592 C CA . ASN A 1 83 ? -0.207 3.913 -19.071 1.00 85.44 83 ASN A CA 1
ATOM 593 C C . ASN A 1 83 ? 1.049 4.719 -19.374 1.00 85.44 83 ASN A C 1
ATOM 595 O O . ASN A 1 83 ? 1.615 4.587 -20.457 1.00 85.44 83 ASN A O 1
ATOM 599 N N . GLN A 1 84 ? 1.502 5.524 -18.412 1.00 83.81 84 GLN A N 1
ATOM 600 C CA . GLN A 1 84 ? 2.720 6.308 -18.565 1.00 83.81 84 GLN A CA 1
ATOM 601 C C . GLN A 1 84 ? 3.952 5.399 -18.652 1.00 83.81 84 GLN A C 1
ATOM 603 O O . GLN A 1 84 ? 4.804 5.598 -19.516 1.00 83.81 84 GLN A O 1
ATOM 608 N N . THR A 1 85 ? 4.027 4.360 -17.818 1.00 84.31 85 THR A N 1
ATOM 609 C CA . THR A 1 85 ? 5.144 3.400 -17.807 1.00 84.31 85 THR A CA 1
ATOM 610 C C . THR A 1 85 ? 5.322 2.708 -19.162 1.00 84.31 85 THR A C 1
ATOM 612 O O . THR A 1 85 ? 6.450 2.584 -19.643 1.00 84.31 85 THR A O 1
ATOM 615 N N . LEU A 1 86 ? 4.226 2.324 -19.828 1.00 83.50 86 LEU A N 1
ATOM 616 C CA . LEU A 1 86 ? 4.259 1.697 -21.156 1.00 83.50 86 LEU A CA 1
ATOM 617 C C . LEU A 1 86 ? 4.778 2.622 -22.268 1.00 83.50 86 LEU A C 1
ATOM 619 O O . LEU A 1 86 ? 5.225 2.129 -23.302 1.00 83.50 86 LEU A O 1
ATOM 623 N N . THR A 1 87 ? 4.780 3.944 -22.064 1.00 82.44 87 THR A N 1
ATOM 624 C CA . THR A 1 87 ? 5.371 4.893 -23.028 1.00 82.44 87 THR A CA 1
ATOM 625 C C . THR A 1 87 ? 6.902 4.933 -22.987 1.00 82.44 87 THR A C 1
ATOM 627 O O . THR A 1 87 ? 7.532 5.534 -23.863 1.00 82.44 87 THR A O 1
ATOM 630 N N . SER A 1 88 ? 7.520 4.291 -21.990 1.00 79.38 88 SER A N 1
ATOM 631 C CA . SER A 1 88 ? 8.975 4.213 -21.859 1.00 79.38 88 SER A CA 1
ATOM 632 C C . SER A 1 88 ? 9.606 3.497 -23.061 1.00 79.38 88 SER A C 1
ATOM 634 O O . SER A 1 88 ? 9.101 2.439 -23.451 1.00 79.38 88 SER A O 1
ATOM 636 N N . PRO A 1 89 ? 10.745 3.983 -23.605 1.00 77.88 89 PRO A N 1
ATOM 637 C CA . PRO A 1 89 ? 11.517 3.285 -24.645 1.00 77.88 89 PRO A CA 1
ATOM 638 C C . PRO A 1 89 ? 11.854 1.830 -24.294 1.00 77.88 89 PRO A C 1
ATOM 640 O O . PRO A 1 89 ? 11.981 0.985 -25.171 1.00 77.88 89 PRO A O 1
ATOM 643 N N . LEU A 1 90 ? 11.924 1.508 -22.996 1.00 75.19 90 LEU A N 1
ATOM 644 C CA . LEU A 1 90 ? 12.145 0.147 -22.498 1.00 75.19 90 LEU A CA 1
ATOM 645 C C . LEU A 1 90 ? 10.987 -0.824 -22.803 1.00 75.19 90 LEU A C 1
ATOM 647 O O . LEU A 1 90 ? 11.119 -2.020 -22.545 1.00 75.19 90 LEU A O 1
A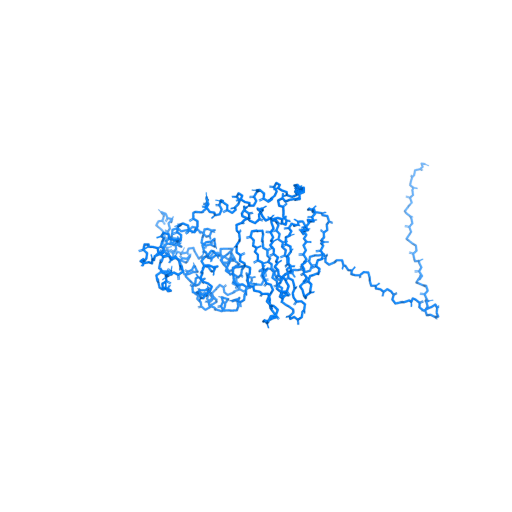TOM 651 N N . ILE A 1 91 ? 9.861 -0.315 -23.316 1.00 78.50 91 ILE A N 1
ATOM 652 C CA . ILE A 1 91 ? 8.661 -1.081 -23.658 1.00 78.50 91 ILE A CA 1
ATOM 653 C C . ILE A 1 91 ? 8.159 -0.728 -25.064 1.00 78.50 91 ILE A C 1
ATOM 655 O O . ILE A 1 91 ? 7.993 -1.633 -25.880 1.00 78.50 91 ILE A O 1
ATOM 659 N N . LYS A 1 92 ? 7.929 0.559 -25.371 1.00 79.38 92 LYS A N 1
ATOM 660 C CA . LYS A 1 92 ? 7.244 0.978 -26.613 1.00 79.38 92 LYS A CA 1
ATOM 661 C C . LYS A 1 92 ? 7.983 0.612 -27.904 1.00 79.38 92 LYS A C 1
ATOM 663 O O . LYS A 1 92 ? 7.336 0.412 -28.926 1.00 79.38 92 LYS A O 1
ATOM 668 N N . ASP A 1 93 ? 9.313 0.525 -27.855 1.00 81.31 93 ASP A N 1
ATOM 669 C CA . ASP A 1 93 ? 10.152 0.292 -29.036 1.00 81.31 93 ASP A CA 1
ATOM 670 C C . ASP A 1 93 ? 10.372 -1.216 -29.293 1.00 81.31 93 ASP A C 1
ATOM 672 O O . ASP A 1 93 ? 11.040 -1.611 -30.249 1.00 81.31 93 ASP A O 1
ATOM 676 N N . PHE A 1 94 ? 9.782 -2.078 -28.455 1.00 78.94 94 PHE A N 1
ATOM 677 C CA . PHE A 1 94 ? 9.824 -3.532 -28.578 1.00 78.94 94 PHE A CA 1
ATOM 678 C C . PHE A 1 94 ? 8.506 -4.093 -29.128 1.00 78.94 94 PHE A C 1
ATOM 680 O O . PHE A 1 94 ? 7.463 -3.438 -29.139 1.00 78.94 94 PHE A O 1
ATOM 687 N N . ARG A 1 95 ? 8.530 -5.357 -29.582 1.00 81.25 95 ARG A N 1
ATOM 688 C CA . ARG A 1 95 ? 7.297 -6.058 -29.976 1.00 81.25 95 ARG A CA 1
ATOM 689 C C . ARG A 1 95 ? 6.323 -6.109 -28.802 1.00 81.25 95 ARG A C 1
ATOM 691 O O . ARG A 1 95 ? 6.734 -6.294 -27.657 1.00 81.25 95 ARG A O 1
ATOM 698 N N . ARG A 1 96 ? 5.026 -6.024 -29.116 1.00 81.12 96 ARG A N 1
ATOM 699 C CA . ARG A 1 96 ? 3.958 -6.128 -28.118 1.00 81.12 96 ARG A CA 1
ATOM 700 C C . ARG A 1 96 ? 4.122 -7.410 -27.299 1.00 81.12 96 ARG A C 1
ATOM 702 O O . ARG A 1 96 ? 4.292 -8.497 -27.851 1.00 81.12 96 ARG A O 1
ATOM 709 N N . LEU A 1 97 ? 4.059 -7.250 -25.984 1.00 82.81 97 LEU A N 1
ATOM 710 C CA . LEU A 1 97 ? 4.186 -8.330 -25.018 1.00 82.81 97 LEU A CA 1
ATOM 711 C C . LEU A 1 97 ? 3.058 -9.363 -25.157 1.00 82.81 97 LEU A C 1
ATOM 713 O O . LEU A 1 97 ? 1.903 -8.963 -25.320 1.00 82.81 97 LEU A O 1
ATOM 717 N N . PRO A 1 98 ? 3.337 -10.668 -24.980 1.00 85.62 98 PRO A N 1
ATOM 718 C CA . PRO A 1 98 ? 2.287 -11.683 -24.871 1.00 85.62 98 PRO A CA 1
ATOM 719 C C . PRO A 1 98 ? 1.306 -11.407 -23.721 1.00 85.62 98 PRO A C 1
ATOM 721 O O . PRO A 1 98 ? 0.117 -11.685 -23.838 1.00 85.62 98 PRO A O 1
ATOM 724 N N . SER A 1 99 ? 1.787 -10.807 -22.629 1.00 87.69 99 SER A N 1
ATOM 725 C CA . SER A 1 99 ? 0.983 -10.389 -21.478 1.00 87.69 99 SER A CA 1
ATOM 726 C C . SER A 1 99 ? 0.253 -9.058 -21.663 1.00 87.69 99 SER A C 1
ATOM 728 O O . SER A 1 99 ? -0.445 -8.637 -20.745 1.00 87.69 99 SER A O 1
ATOM 730 N N . ALA A 1 100 ? 0.345 -8.395 -22.824 1.00 88.44 100 ALA A N 1
ATOM 731 C CA . ALA A 1 100 ? -0.304 -7.099 -23.041 1.00 88.44 100 ALA A CA 1
ATOM 732 C C . ALA A 1 100 ? -1.802 -7.068 -22.670 1.00 88.44 100 ALA A C 1
ATOM 734 O O . ALA A 1 100 ? -2.195 -6.105 -22.024 1.00 88.44 100 ALA A O 1
ATOM 735 N N . PRO A 1 101 ? -2.630 -8.100 -22.948 1.00 89.50 101 PRO A N 1
ATOM 736 C CA . PRO A 1 101 ? -4.028 -8.102 -22.505 1.00 89.50 101 PRO A CA 1
ATOM 737 C C . PRO A 1 101 ? -4.201 -8.052 -20.978 1.00 89.50 101 PRO A C 1
ATOM 739 O O . PRO A 1 101 ? -5.157 -7.457 -20.490 1.00 89.50 101 PRO A O 1
ATOM 742 N N . LEU A 1 102 ? -3.281 -8.661 -20.221 1.00 89.75 102 LEU A N 1
ATOM 743 C CA . LEU A 1 102 ? -3.289 -8.643 -18.754 1.00 89.75 102 LEU A CA 1
ATOM 744 C C . LEU A 1 102 ? -2.847 -7.279 -18.215 1.00 89.75 102 LEU A C 1
ATOM 746 O O . LEU A 1 102 ? -3.409 -6.796 -17.239 1.00 89.75 102 LEU A O 1
ATOM 750 N N . ILE A 1 103 ? -1.885 -6.636 -18.880 1.00 89.56 103 ILE A N 1
ATOM 751 C CA . ILE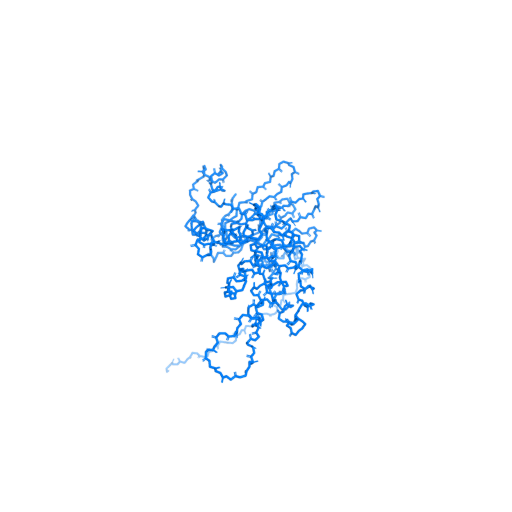 A 1 103 ? -1.457 -5.272 -18.549 1.00 89.56 103 ILE A CA 1
ATOM 752 C C . ILE A 1 103 ? -2.575 -4.270 -18.872 1.00 89.56 103 ILE A C 1
ATOM 754 O O . ILE A 1 103 ? -2.871 -3.397 -18.063 1.00 89.56 103 ILE A O 1
ATOM 758 N N . ASP A 1 104 ? -3.244 -4.417 -20.019 1.00 89.50 104 ASP A N 1
ATOM 759 C CA . ASP A 1 104 ? -4.393 -3.593 -20.408 1.00 89.50 104 ASP A CA 1
ATOM 760 C C . ASP A 1 104 ? -5.548 -3.756 -19.403 1.00 89.50 104 ASP A C 1
ATOM 762 O O . ASP A 1 104 ? -6.218 -2.780 -19.051 1.00 89.50 104 ASP A O 1
ATOM 766 N N . GLN A 1 105 ? -5.764 -4.977 -18.899 1.00 87.88 105 GLN A N 1
ATOM 767 C CA . GLN A 1 105 ? -6.700 -5.236 -17.807 1.00 87.88 105 GLN A CA 1
ATOM 768 C C . GLN A 1 105 ? -6.264 -4.531 -16.521 1.00 87.88 105 GLN A C 1
ATOM 770 O O . GLN A 1 105 ? -7.109 -3.931 -15.865 1.00 87.88 105 GLN A O 1
ATOM 775 N N . GLU A 1 106 ? -4.978 -4.549 -16.173 1.00 85.94 106 GLU A N 1
ATOM 776 C CA . GLU A 1 106 ? -4.506 -3.860 -14.975 1.00 85.94 106 GLU A CA 1
ATOM 777 C C . GLU A 1 106 ? -4.613 -2.341 -15.098 1.00 85.94 106 GLU A C 1
ATOM 779 O O . GLU A 1 106 ? -5.043 -1.679 -14.165 1.00 85.94 106 GLU A O 1
ATOM 784 N N . ILE A 1 107 ? -4.354 -1.772 -16.272 1.00 84.75 107 ILE A N 1
ATOM 785 C CA . ILE A 1 107 ? -4.633 -0.359 -16.551 1.00 84.75 107 ILE A CA 1
ATOM 786 C C . ILE A 1 107 ? -6.115 -0.043 -16.327 1.00 84.75 107 ILE A C 1
ATOM 788 O O . ILE A 1 107 ? -6.459 0.996 -15.759 1.00 84.75 107 ILE A O 1
ATOM 792 N N . GLN A 1 108 ? -7.015 -0.925 -16.769 1.00 83.44 108 GLN A N 1
ATOM 793 C CA . GLN A 1 108 ? -8.439 -0.773 -16.483 1.00 83.44 108 GLN A CA 1
ATOM 794 C C . GLN A 1 108 ? -8.733 -0.929 -14.992 1.00 83.44 108 GLN A C 1
ATOM 796 O O . GLN A 1 108 ? -9.560 -0.182 -14.485 1.00 83.44 108 GLN A O 1
ATOM 801 N N . ASN A 1 109 ? -8.070 -1.847 -14.289 1.00 79.19 109 ASN A N 1
ATOM 802 C CA . ASN A 1 109 ? -8.212 -2.015 -12.847 1.00 79.19 109 ASN A CA 1
ATOM 803 C C . ASN A 1 109 ? -7.728 -0.774 -12.109 1.00 79.19 109 ASN A C 1
ATOM 805 O O . ASN A 1 109 ? -8.480 -0.276 -11.295 1.00 79.19 109 ASN A O 1
ATOM 809 N N . GLN A 1 110 ? -6.574 -0.195 -12.441 1.00 74.19 110 GLN A N 1
ATOM 810 C CA . GLN A 1 110 ? -6.122 1.085 -11.894 1.00 74.19 110 GLN A CA 1
ATOM 811 C C . GLN A 1 110 ? -7.169 2.172 -12.147 1.00 74.19 110 GLN A C 1
ATOM 813 O O . GLN A 1 110 ? -7.575 2.863 -11.219 1.00 74.19 110 GLN A O 1
ATOM 818 N N . ARG A 1 111 ? -7.715 2.257 -13.367 1.00 70.75 111 ARG A N 1
ATOM 819 C CA . ARG A 1 111 ? -8.804 3.193 -13.700 1.00 70.75 111 ARG A CA 1
ATOM 820 C C . ARG A 1 111 ? -10.123 2.902 -12.984 1.00 70.75 111 ARG A C 1
ATOM 822 O O . ARG A 1 111 ? -10.893 3.830 -12.801 1.00 70.75 111 ARG A O 1
ATOM 829 N N . ARG A 1 112 ? -10.412 1.652 -12.606 1.00 61.41 112 ARG A N 1
ATOM 830 C CA . ARG A 1 112 ? -11.614 1.228 -11.857 1.00 61.41 112 ARG A CA 1
ATOM 831 C C . ARG A 1 112 ? -11.417 1.308 -10.344 1.00 61.41 112 ARG A C 1
ATOM 833 O O . ARG A 1 112 ? -12.355 1.618 -9.634 1.00 61.41 112 ARG A O 1
ATOM 840 N N . SER A 1 113 ? -10.215 1.130 -9.830 1.00 53.09 113 SER A N 1
ATOM 841 C CA . SER A 1 113 ? -9.829 1.525 -8.475 1.00 53.09 113 SER A CA 1
ATOM 842 C C . SER A 1 113 ? -9.838 3.053 -8.341 1.00 53.09 113 SER A C 1
ATOM 844 O O . SER A 1 113 ? -10.039 3.568 -7.249 1.00 53.09 113 SER A O 1
ATOM 846 N N . LEU A 1 114 ? -9.707 3.764 -9.469 1.00 45.38 114 LEU A N 1
ATOM 847 C CA . LEU A 1 114 ? -10.006 5.190 -9.637 1.00 45.38 114 LEU A CA 1
ATOM 848 C C . LEU A 1 114 ? -11.461 5.474 -10.101 1.00 45.38 114 LEU A C 1
ATOM 850 O O . LEU A 1 114 ? -11.855 6.632 -10.178 1.00 45.38 114 LEU A O 1
ATOM 854 N N . GLY A 1 115 ? -12.272 4.459 -10.429 1.00 33.50 115 GLY A N 1
ATOM 855 C CA . GLY A 1 115 ? -13.521 4.604 -11.210 1.00 33.50 115 GLY A CA 1
ATOM 856 C C . GLY A 1 115 ? -14.667 3.661 -10.816 1.00 33.50 115 GLY A C 1
ATOM 857 O O . GLY A 1 115 ? -15.617 3.474 -11.568 1.00 33.50 115 GLY A O 1
ATOM 858 N N . GLY A 1 116 ? -14.566 3.060 -9.640 1.00 38.88 116 GLY A N 1
ATOM 859 C CA . GLY A 1 116 ? -15.464 2.063 -9.051 1.00 38.88 116 GLY A CA 1
ATOM 860 C C . GLY A 1 116 ? -15.465 2.194 -7.527 1.00 38.88 116 GLY A C 1
ATOM 861 O O . GLY A 1 116 ? -16.505 2.054 -6.898 1.00 38.88 116 GLY A O 1
ATOM 862 N N . VAL A 1 117 ? -14.334 2.634 -6.974 1.00 47.41 117 VAL A N 1
ATOM 863 C CA . VAL A 1 117 ? -14.283 3.640 -5.909 1.00 47.41 117 VAL A CA 1
ATOM 864 C C . VAL A 1 117 ? -13.672 4.875 -6.566 1.00 47.41 117 VAL A C 1
ATOM 866 O O . VAL A 1 117 ? -12.665 4.751 -7.259 1.00 47.41 117 VAL A O 1
ATOM 869 N N . ARG A 1 118 ? -14.232 6.070 -6.391 1.00 52.00 118 ARG A N 1
ATOM 870 C CA . ARG A 1 118 ? -13.537 7.316 -6.741 1.00 52.00 118 ARG A CA 1
ATOM 871 C C . ARG A 1 118 ? -12.456 7.578 -5.685 1.00 52.00 118 ARG A C 1
ATOM 873 O O . ARG A 1 118 ? -12.401 8.642 -5.115 1.00 52.00 118 ARG A O 1
ATOM 880 N N . GLY A 1 119 ? -11.630 6.595 -5.335 1.00 54.66 119 GLY A N 1
ATOM 881 C CA . GLY A 1 119 ? -10.943 6.535 -4.041 1.00 54.66 119 GLY A CA 1
ATOM 882 C C . GLY A 1 119 ? -10.071 7.745 -3.719 1.00 54.66 119 GLY A C 1
ATOM 883 O O . GLY A 1 119 ? -10.226 8.352 -2.661 1.00 54.66 119 GLY A O 1
ATOM 884 N N . ASN A 1 120 ? -9.216 8.141 -4.662 1.00 63.50 120 ASN A N 1
ATOM 885 C CA . ASN A 1 120 ? -8.407 9.349 -4.524 1.00 63.50 120 ASN A CA 1
ATOM 886 C C . ASN A 1 120 ? -9.233 10.626 -4.671 1.00 63.50 120 ASN A C 1
ATOM 888 O O . ASN A 1 120 ? -8.951 11.584 -3.963 1.00 63.50 120 ASN A O 1
ATOM 892 N N . ASP A 1 121 ? -10.258 10.656 -5.523 1.00 74.38 121 ASP A N 1
ATOM 893 C CA . ASP A 1 121 ? -11.115 11.836 -5.701 1.00 74.38 121 ASP A CA 1
ATOM 894 C C . ASP A 1 121 ? -12.017 12.070 -4.480 1.00 74.38 121 ASP A C 1
ATOM 896 O O . ASP A 1 121 ? -12.181 13.204 -4.049 1.00 74.38 121 ASP A O 1
ATOM 900 N N . ASP A 1 122 ? -12.555 11.009 -3.883 1.00 83.44 122 ASP A N 1
ATOM 901 C CA . ASP A 1 122 ? -13.394 10.993 -2.688 1.00 83.44 122 ASP A CA 1
ATOM 902 C C . ASP A 1 122 ? -12.553 11.287 -1.445 1.00 83.44 122 ASP A C 1
ATOM 904 O O . ASP A 1 122 ? -12.985 12.064 -0.593 1.00 83.44 122 ASP A O 1
ATOM 908 N N . LEU A 1 123 ? -11.335 10.730 -1.356 1.00 86.31 123 LEU A N 1
ATOM 909 C CA . LEU A 1 123 ? -10.365 11.080 -0.317 1.00 86.31 123 LEU A CA 1
ATOM 910 C C . LEU A 1 123 ? -9.926 12.535 -0.437 1.00 86.31 123 LEU A C 1
ATOM 912 O O . LEU A 1 123 ? -10.021 13.272 0.540 1.00 86.31 123 LEU A O 1
ATOM 916 N N . THR A 1 124 ? -9.534 12.977 -1.631 1.00 88.19 124 THR A N 1
ATOM 917 C CA . THR A 1 124 ? -9.178 14.375 -1.906 1.00 88.19 124 THR A CA 1
ATOM 918 C C . THR A 1 124 ? -10.350 15.290 -1.582 1.00 88.19 124 THR A C 1
ATOM 920 O O . THR A 1 124 ? -10.185 16.276 -0.873 1.00 88.19 124 THR A O 1
ATOM 923 N N . HIS A 1 125 ? -11.559 14.948 -2.021 1.00 90.56 125 HIS A N 1
ATOM 924 C CA . HIS A 1 125 ? -12.755 15.731 -1.747 1.00 90.56 125 HIS A CA 1
ATOM 925 C C . HIS A 1 125 ? -13.060 15.797 -0.248 1.00 90.56 125 HIS A C 1
ATOM 927 O O . HIS A 1 125 ? -13.308 16.881 0.273 1.00 90.56 125 HIS A O 1
ATOM 933 N N . ALA A 1 126 ? -12.999 14.675 0.470 1.00 91.31 126 ALA A N 1
ATOM 934 C CA . ALA A 1 126 ? -13.249 14.640 1.907 1.00 91.31 126 ALA A CA 1
ATOM 935 C C . ALA A 1 126 ? -12.198 15.433 2.699 1.00 91.31 126 ALA A C 1
ATOM 937 O O . ALA A 1 126 ? -12.539 16.141 3.645 1.00 91.31 126 ALA A O 1
ATOM 938 N N . VAL A 1 127 ? -10.931 15.352 2.293 1.00 92.50 127 VAL A N 1
ATOM 939 C CA . VAL A 1 127 ? -9.826 16.121 2.877 1.00 92.50 127 VAL A CA 1
ATOM 940 C C . VAL A 1 127 ? -9.968 17.618 2.565 1.00 92.50 127 VAL A C 1
ATOM 942 O O . VAL A 1 127 ? -9.750 18.452 3.446 1.00 92.50 127 VAL A O 1
ATOM 945 N N . ASN A 1 128 ? -10.452 17.969 1.371 1.00 92.50 128 ASN A N 1
ATOM 946 C CA . ASN A 1 128 ? -10.761 19.350 1.003 1.00 92.50 128 ASN A CA 1
ATOM 947 C C . ASN A 1 128 ? -11.929 19.918 1.817 1.00 92.50 128 ASN A C 1
ATOM 949 O O . ASN A 1 128 ? -11.852 21.037 2.319 1.00 92.50 128 ASN A O 1
ATOM 953 N N . VAL A 1 129 ? -12.991 19.132 2.023 1.00 93.94 129 VAL A N 1
ATOM 954 C CA . VAL A 1 129 ? -14.113 19.497 2.906 1.00 93.94 129 VAL A CA 1
ATOM 955 C C . VAL A 1 129 ? -13.648 19.653 4.359 1.00 93.94 129 VAL A C 1
ATOM 957 O O . VAL A 1 129 ? -14.154 20.513 5.077 1.00 93.94 129 VAL A O 1
ATOM 960 N N . ALA A 1 130 ? -12.643 18.884 4.788 1.00 92.62 130 ALA A N 1
ATOM 961 C CA . ALA A 1 130 ? -11.995 19.050 6.089 1.00 92.62 130 ALA A CA 1
ATOM 962 C C . ALA A 1 130 ? -11.060 20.280 6.170 1.00 92.62 130 ALA A C 1
ATOM 964 O O . ALA A 1 130 ? -10.516 20.565 7.240 1.00 92.62 130 ALA A O 1
ATOM 965 N N . GLY A 1 131 ? -10.906 21.036 5.077 1.00 91.56 131 GLY A N 1
ATOM 966 C CA . GLY A 1 131 ? -10.234 22.335 5.035 1.00 91.56 131 GLY A CA 1
ATOM 967 C C . GLY A 1 131 ? -8.786 22.313 4.544 1.00 91.56 131 GLY A C 1
ATOM 968 O O . GLY A 1 131 ? -8.083 23.304 4.737 1.00 91.56 131 GLY A O 1
ATOM 969 N N . ALA A 1 132 ? -8.316 21.215 3.951 1.00 92.62 132 ALA A N 1
ATOM 970 C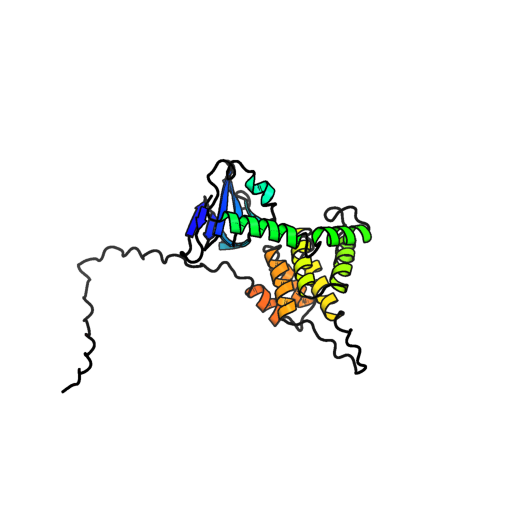 CA . ALA A 1 132 ? -7.011 21.169 3.290 1.00 92.62 132 ALA A CA 1
ATOM 971 C C . ALA A 1 132 ? -7.119 21.512 1.791 1.00 92.62 132 ALA A C 1
ATOM 973 O O . ALA A 1 132 ? -8.197 21.467 1.209 1.00 92.62 132 ALA A O 1
ATOM 974 N N . SER A 1 133 ? -6.003 21.877 1.157 1.00 87.69 133 SER A N 1
ATOM 975 C CA . SER A 1 133 ? -5.949 22.142 -0.292 1.00 87.69 133 SER A CA 1
ATOM 976 C C . SER A 1 133 ? -5.609 20.903 -1.125 1.00 87.69 133 SER A C 1
ATOM 978 O O . SER A 1 133 ? -5.885 20.866 -2.321 1.00 87.69 133 SER A O 1
ATOM 980 N N . SER A 1 134 ? -4.949 19.924 -0.506 1.00 87.75 134 SER A N 1
ATOM 981 C CA . SER A 1 134 ? -4.590 18.628 -1.079 1.00 87.75 134 SER A CA 1
ATOM 982 C C . SER A 1 134 ? -4.319 17.634 0.053 1.00 87.75 134 SER A C 1
ATOM 984 O O . SER A 1 134 ? -4.266 18.017 1.227 1.00 87.75 134 SER A O 1
ATOM 986 N N . ILE A 1 135 ? -4.125 16.361 -0.287 1.00 86.56 135 ILE A N 1
ATOM 987 C CA . ILE A 1 135 ? -3.809 15.314 0.691 1.00 86.56 135 ILE A CA 1
ATOM 988 C C . ILE A 1 135 ? -2.440 15.554 1.350 1.00 86.56 135 ILE A C 1
ATOM 990 O O . ILE A 1 135 ? -2.294 15.383 2.562 1.00 86.56 135 ILE A O 1
ATOM 994 N N . GLU A 1 136 ? -1.455 16.004 0.575 1.00 85.31 136 GLU A N 1
ATOM 995 C CA . GLU A 1 136 ? -0.082 16.252 1.026 1.00 85.31 136 GLU A CA 1
ATOM 996 C C . GLU A 1 136 ? 0.008 17.496 1.916 1.00 85.31 136 GLU A C 1
ATOM 998 O O . GLU A 1 136 ? 0.768 17.519 2.881 1.00 85.31 136 GLU A O 1
ATOM 1003 N N . ALA A 1 137 ? -0.787 18.526 1.613 1.00 88.38 137 ALA A N 1
ATOM 1004 C CA . ALA A 1 137 ? -0.833 19.766 2.386 1.00 88.38 137 ALA A CA 1
ATOM 1005 C C . ALA A 1 137 ? -1.694 19.658 3.658 1.00 88.38 137 ALA A C 1
ATOM 1007 O O . ALA A 1 137 ? -1.680 20.564 4.494 1.00 88.38 137 ALA A O 1
ATOM 1008 N N . ALA A 1 138 ? -2.472 18.583 3.808 1.00 93.06 138 ALA A N 1
ATOM 1009 C CA . ALA A 1 138 ? -3.357 18.402 4.948 1.00 93.06 138 ALA A CA 1
ATOM 1010 C C . ALA A 1 138 ? -2.569 18.201 6.249 1.00 93.06 138 ALA A C 1
ATOM 1012 O O . ALA A 1 138 ? -1.681 17.352 6.348 1.00 93.06 138 ALA A O 1
ATOM 1013 N N . THR A 1 139 ? -2.959 18.906 7.310 1.00 96.12 139 THR A N 1
ATOM 1014 C CA . THR A 1 139 ? -2.522 18.532 8.664 1.00 96.12 139 THR A CA 1
ATOM 1015 C C . THR A 1 139 ? -3.064 17.148 9.029 1.00 96.12 139 THR A C 1
ATOM 1017 O O . THR A 1 139 ? -4.072 16.695 8.480 1.00 96.12 139 THR A O 1
ATOM 1020 N N . SER A 1 140 ? -2.430 16.470 9.988 1.00 95.94 140 SER A N 1
ATOM 1021 C CA . SER A 1 140 ? -2.852 15.128 10.411 1.00 95.94 140 SER A CA 1
ATOM 1022 C C . SER A 1 140 ? -4.316 15.080 10.857 1.00 95.94 140 SER A C 1
ATOM 1024 O O . SER A 1 140 ? -5.028 14.128 10.556 1.00 95.94 140 SER A O 1
ATOM 1026 N N . ASP A 1 141 ? -4.789 16.136 11.519 1.00 95.56 141 ASP A N 1
ATOM 1027 C CA . ASP A 1 141 ? -6.177 16.251 11.959 1.00 95.56 141 ASP A CA 1
ATOM 1028 C C . ASP A 1 141 ? -7.155 16.477 10.791 1.00 95.56 141 ASP A C 1
ATOM 1030 O O . ASP A 1 141 ? -8.187 15.812 10.720 1.00 95.56 141 ASP A O 1
ATOM 1034 N N . GLN A 1 142 ? -6.828 17.349 9.830 1.00 95.88 142 GLN A N 1
ATOM 1035 C CA . GLN A 1 142 ? -7.657 17.542 8.630 1.00 95.88 142 GLN A CA 1
ATOM 1036 C C . GLN A 1 142 ? -7.762 16.253 7.810 1.00 95.88 142 GLN A C 1
ATOM 1038 O O . GLN A 1 142 ? -8.856 15.865 7.397 1.00 95.88 142 GLN A O 1
ATOM 1043 N N . PHE A 1 143 ? -6.636 15.560 7.630 1.00 95.94 143 PHE A N 1
ATOM 1044 C CA . PHE A 1 143 ? -6.590 14.298 6.905 1.00 95.94 143 PHE A CA 1
ATOM 1045 C C . PHE A 1 143 ? -7.463 13.230 7.577 1.00 95.94 143 PHE A C 1
ATOM 1047 O O . PHE A 1 143 ? -8.350 12.659 6.940 1.00 95.94 143 PHE A O 1
ATOM 1054 N N . LEU A 1 144 ? -7.273 13.002 8.882 1.00 95.44 144 LEU A N 1
ATOM 1055 C CA . LEU A 1 144 ? -8.036 11.998 9.625 1.00 95.44 144 LEU A CA 1
ATOM 1056 C C . LEU A 1 144 ? -9.524 12.356 9.730 1.00 95.44 144 LEU A C 1
ATOM 1058 O O . LEU A 1 144 ? -10.359 11.456 9.680 1.00 95.44 144 LEU A O 1
ATOM 1062 N N . ARG A 1 145 ? -9.894 13.641 9.827 1.00 94.56 145 ARG A N 1
ATOM 1063 C CA . ARG A 1 145 ? -11.304 14.072 9.778 1.00 94.56 145 ARG A CA 1
ATOM 1064 C C . ARG A 1 145 ? -11.950 13.757 8.430 1.00 94.56 145 ARG A C 1
ATOM 1066 O O . ARG A 1 145 ? -13.039 13.180 8.409 1.00 94.56 145 ARG A O 1
ATOM 1073 N N . GLY A 1 146 ? -11.271 14.079 7.328 1.00 93.88 146 GLY A N 1
ATOM 1074 C CA . GLY A 1 146 ? -11.722 13.729 5.981 1.00 93.88 146 GLY A CA 1
ATOM 1075 C C . GLY A 1 146 ? -11.902 12.218 5.825 1.00 93.88 146 GLY A C 1
ATOM 1076 O O . GLY A 1 146 ? -12.984 11.752 5.466 1.00 93.88 146 GLY A O 1
ATOM 1077 N N . LEU A 1 147 ? -10.885 11.440 6.199 1.00 93.75 147 LEU A N 1
ATOM 1078 C CA . LEU A 1 147 ? -10.903 9.981 6.106 1.00 93.75 147 LEU A CA 1
ATOM 1079 C C . LEU A 1 147 ? -11.988 9.332 6.984 1.00 93.75 147 LEU A C 1
ATOM 1081 O O . LEU A 1 147 ? -12.713 8.453 6.521 1.00 93.75 147 LEU A O 1
ATOM 1085 N N . ASN A 1 148 ? -12.176 9.802 8.220 1.00 93.25 148 ASN A N 1
ATOM 1086 C CA . ASN A 1 148 ? -13.239 9.313 9.103 1.00 93.25 148 ASN A CA 1
ATOM 1087 C C . ASN A 1 148 ? -14.630 9.486 8.478 1.00 93.25 148 ASN A C 1
ATOM 1089 O O . ASN A 1 148 ? -15.472 8.598 8.606 1.00 93.25 148 ASN A O 1
ATOM 1093 N N . SER A 1 149 ? -14.867 10.587 7.753 1.00 91.31 149 SER A N 1
ATOM 1094 C CA . SER A 1 149 ? -16.134 10.796 7.039 1.00 91.31 149 SER A CA 1
ATOM 1095 C C . SER A 1 149 ? -16.390 9.742 5.956 1.00 91.31 149 SER A C 1
ATOM 1097 O O . SER A 1 149 ? -17.543 9.459 5.633 1.00 91.31 149 SER A O 1
ATOM 1099 N N . LEU A 1 150 ? -15.335 9.168 5.368 1.00 90.19 150 LEU A N 1
ATOM 1100 C CA . LEU A 1 150 ? -15.438 8.098 4.377 1.00 90.19 150 LEU A CA 1
ATOM 1101 C C . LEU A 1 150 ? -15.747 6.776 5.062 1.00 90.19 150 LEU A C 1
ATOM 1103 O O . LEU A 1 150 ? -16.679 6.095 4.647 1.00 90.19 150 LEU A O 1
ATOM 1107 N N . PHE A 1 151 ? -15.056 6.449 6.155 1.00 88.88 151 PHE A N 1
ATOM 1108 C CA . PHE A 1 151 ? -15.317 5.212 6.890 1.00 88.88 151 PHE A CA 1
ATOM 1109 C C . PHE A 1 151 ? -16.754 5.108 7.400 1.00 88.88 151 PHE A C 1
ATOM 1111 O O . PHE A 1 151 ? -17.331 4.029 7.334 1.00 88.88 151 PHE A O 1
ATOM 1118 N N . VAL A 1 152 ? -17.362 6.212 7.848 1.00 86.31 152 VAL A N 1
ATOM 1119 C CA . VAL A 1 152 ? -18.737 6.193 8.385 1.00 86.31 152 VAL A CA 1
ATOM 1120 C C . VAL A 1 152 ? -19.757 5.715 7.346 1.00 86.31 152 VAL A C 1
ATOM 1122 O O . VAL A 1 152 ? -20.699 5.008 7.698 1.00 86.31 152 VAL A O 1
ATOM 1125 N N . ARG A 1 153 ? -19.553 6.074 6.073 1.00 83.00 153 ARG A N 1
ATOM 1126 C CA . ARG A 1 153 ? -20.440 5.737 4.944 1.00 83.00 153 ARG A CA 1
ATOM 1127 C C . ARG A 1 153 ? -20.005 4.503 4.151 1.00 83.00 153 ARG A C 1
ATOM 1129 O O . ARG A 1 153 ? -20.726 4.100 3.246 1.00 83.00 153 ARG A O 1
ATOM 1136 N N . SER A 1 154 ? -18.833 3.952 4.453 1.00 82.06 154 SER A N 1
ATOM 1137 C CA . SER A 1 154 ? -18.245 2.843 3.704 1.00 82.06 154 SER A CA 1
ATOM 1138 C C . SER A 1 154 ? -18.687 1.499 4.265 1.00 82.06 154 SER A C 1
ATOM 1140 O O . SER A 1 154 ? -18.796 1.317 5.479 1.00 82.06 154 SER A O 1
ATOM 1142 N N . ASN A 1 155 ? -18.862 0.513 3.389 1.00 80.94 155 ASN A N 1
ATOM 1143 C CA . ASN A 1 155 ? -18.866 -0.881 3.820 1.00 80.94 155 ASN A CA 1
ATOM 1144 C C . ASN A 1 155 ? -17.435 -1.360 4.140 1.00 80.94 155 ASN A C 1
ATOM 1146 O O . ASN A 1 155 ? -16.453 -0.661 3.891 1.00 80.94 155 ASN A O 1
ATOM 1150 N N . ALA A 1 156 ? -17.297 -2.570 4.684 1.00 75.62 156 ALA A N 1
ATOM 1151 C CA . ALA A 1 156 ? -15.994 -3.082 5.104 1.00 75.62 156 ALA A CA 1
ATOM 1152 C C . ALA A 1 156 ? -14.969 -3.172 3.958 1.00 75.62 156 ALA A C 1
ATOM 1154 O O . ALA A 1 156 ? -13.819 -2.789 4.145 1.00 75.62 156 ALA A O 1
ATOM 1155 N N . ARG A 1 157 ? -15.382 -3.597 2.753 1.00 78.19 157 ARG A N 1
ATOM 1156 C CA . ARG A 1 157 ? -14.477 -3.690 1.592 1.00 78.19 157 ARG A CA 1
ATOM 1157 C C . ARG A 1 157 ? -13.988 -2.316 1.143 1.00 78.19 157 ARG A C 1
ATOM 1159 O O . ARG A 1 157 ? -12.809 -2.150 0.843 1.00 78.19 157 ARG A O 1
ATOM 1166 N N . GLU A 1 158 ? -14.884 -1.335 1.123 1.00 83.56 158 GLU A N 1
ATOM 1167 C CA . GLU A 1 158 ? -14.545 0.059 0.817 1.00 83.56 158 GLU A CA 1
ATOM 1168 C C . GLU A 1 158 ? -13.604 0.645 1.872 1.00 83.56 158 GLU A C 1
ATOM 1170 O O . GLU A 1 158 ? -12.620 1.296 1.524 1.00 83.56 158 GLU A O 1
ATOM 1175 N N . ALA A 1 159 ? -13.845 0.360 3.156 1.00 85.94 159 ALA A N 1
ATOM 1176 C CA . ALA A 1 159 ? -12.983 0.815 4.240 1.00 85.94 159 ALA A CA 1
ATOM 1177 C C . ALA A 1 159 ? -11.546 0.294 4.082 1.00 85.94 159 ALA A C 1
ATOM 1179 O O . ALA A 1 159 ? -10.609 1.078 4.216 1.00 85.94 159 ALA A O 1
ATOM 1180 N N . CYS A 1 160 ? -11.348 -0.981 3.726 1.00 87.31 160 CYS A N 1
ATOM 1181 C CA . CYS A 1 160 ? -10.004 -1.507 3.462 1.00 87.31 160 CYS A CA 1
ATOM 1182 C C . CYS A 1 160 ? -9.317 -0.798 2.291 1.00 87.31 160 CYS A C 1
ATOM 1184 O O . CYS A 1 160 ? -8.130 -0.482 2.372 1.00 87.31 160 CYS A O 1
ATOM 1186 N N . ALA A 1 161 ? -10.057 -0.532 1.208 1.00 85.62 161 ALA A N 1
ATOM 1187 C CA . ALA A 1 161 ? -9.517 0.181 0.056 1.00 85.62 161 ALA A CA 1
ATOM 1188 C C . ALA A 1 161 ? -9.056 1.592 0.456 1.00 85.62 161 ALA A C 1
ATOM 1190 O O . ALA A 1 161 ? -7.930 1.984 0.146 1.00 85.62 161 ALA A O 1
ATOM 1191 N N . TYR A 1 162 ? -9.883 2.324 1.213 1.00 89.19 162 TYR A N 1
ATOM 1192 C CA . TYR A 1 162 ? -9.515 3.634 1.752 1.00 89.19 162 TYR A CA 1
ATOM 1193 C C . TYR A 1 162 ? -8.317 3.572 2.696 1.00 89.19 162 TYR A C 1
ATOM 1195 O O . TYR A 1 162 ? -7.475 4.459 2.628 1.00 89.19 162 TYR A O 1
ATOM 1203 N N . VAL A 1 163 ? -8.202 2.537 3.534 1.00 93.12 163 VAL A N 1
ATOM 1204 C CA . VAL A 1 163 ? -7.031 2.339 4.402 1.00 93.12 163 VAL A CA 1
ATOM 1205 C C . VAL A 1 163 ? -5.760 2.199 3.571 1.00 93.12 163 VAL A C 1
ATOM 1207 O O . VAL A 1 163 ? -4.818 2.951 3.804 1.00 93.12 163 VAL A O 1
ATOM 1210 N N . GLY A 1 164 ? -5.739 1.306 2.578 1.00 89.56 164 GLY A N 1
ATOM 1211 C CA . GLY A 1 164 ? -4.563 1.117 1.724 1.00 89.56 164 GLY A CA 1
ATOM 1212 C C . GLY A 1 164 ? -4.152 2.406 1.005 1.00 89.56 164 GLY A C 1
ATOM 1213 O O . GLY A 1 164 ? -2.989 2.797 1.053 1.00 89.56 164 GLY A O 1
ATOM 1214 N N . MET A 1 165 ? -5.112 3.123 0.409 1.00 85.25 165 MET A N 1
ATOM 1215 C CA . MET A 1 165 ? -4.840 4.405 -0.259 1.00 85.25 165 MET A CA 1
ATOM 1216 C C . MET A 1 165 ? -4.345 5.477 0.717 1.00 85.25 165 MET A C 1
ATOM 1218 O O . MET A 1 165 ? -3.356 6.155 0.448 1.00 85.25 165 MET A O 1
ATOM 1222 N N . ALA A 1 166 ? -5.010 5.620 1.864 1.00 91.44 166 ALA A N 1
ATOM 1223 C CA . ALA A 1 166 ? -4.665 6.620 2.863 1.00 91.44 166 ALA A CA 1
ATOM 1224 C C . ALA A 1 166 ? -3.270 6.384 3.448 1.00 91.44 166 ALA A C 1
ATOM 1226 O O . ALA A 1 166 ? -2.522 7.342 3.624 1.00 91.44 166 ALA A O 1
ATOM 1227 N N . VAL A 1 167 ? -2.907 5.125 3.715 1.00 93.62 167 VAL A N 1
ATOM 1228 C CA . VAL A 1 167 ? -1.580 4.761 4.227 1.00 93.62 167 VAL A CA 1
ATOM 1229 C C . VAL A 1 167 ? -0.495 5.081 3.200 1.00 93.62 167 VAL A C 1
ATOM 1231 O O . VAL A 1 167 ? 0.528 5.640 3.577 1.00 93.62 167 VAL A O 1
ATOM 1234 N N . ARG A 1 168 ? -0.722 4.822 1.904 1.00 87.12 168 ARG A N 1
ATOM 1235 C CA . ARG A 1 168 ? 0.243 5.217 0.858 1.00 87.12 168 ARG A CA 1
ATOM 1236 C C . ARG A 1 168 ? 0.383 6.729 0.734 1.00 87.12 168 ARG A C 1
ATOM 1238 O O . ARG A 1 168 ? 1.483 7.222 0.518 1.00 87.12 168 ARG A O 1
ATOM 1245 N N . ALA A 1 169 ? -0.720 7.464 0.866 1.00 87.44 169 ALA A N 1
ATOM 1246 C CA . ALA A 1 169 ? -0.707 8.918 0.746 1.00 87.44 169 ALA A CA 1
ATOM 1247 C C . ALA A 1 169 ? -0.104 9.616 1.980 1.00 87.44 169 ALA A C 1
ATOM 1249 O O . ALA A 1 169 ? 0.509 10.675 1.856 1.00 87.44 169 ALA A O 1
ATOM 1250 N N . ARG A 1 170 ? -0.282 9.035 3.173 1.00 91.38 170 ARG A N 1
ATOM 1251 C CA . ARG A 1 170 ? 0.195 9.549 4.466 1.00 91.38 170 ARG A CA 1
ATOM 1252 C C . ARG A 1 170 ? 0.800 8.426 5.317 1.00 91.38 170 ARG A C 1
ATOM 1254 O O . ARG A 1 170 ? 0.206 8.035 6.328 1.00 91.38 170 ARG A O 1
ATOM 1261 N N . PRO A 1 171 ? 1.983 7.907 4.937 1.00 91.75 171 PRO A N 1
ATOM 1262 C CA . PRO A 1 171 ? 2.633 6.805 5.651 1.00 91.75 171 PRO A CA 1
ATOM 1263 C C . PRO A 1 171 ? 2.973 7.172 7.101 1.00 91.75 171 PRO A C 1
ATOM 1265 O O . PRO A 1 171 ? 2.880 6.331 7.993 1.00 91.75 171 PRO A O 1
ATOM 1268 N N . ASP A 1 172 ? 3.239 8.456 7.370 1.00 94.38 172 ASP A N 1
ATOM 1269 C CA . ASP A 1 172 ? 3.458 9.007 8.713 1.00 94.38 172 ASP A CA 1
ATOM 1270 C C . ASP A 1 172 ? 2.263 8.818 9.665 1.00 94.38 172 ASP A C 1
ATOM 1272 O O . ASP A 1 172 ? 2.429 8.868 10.885 1.00 94.38 172 ASP A O 1
ATOM 1276 N N . LEU A 1 173 ? 1.064 8.583 9.119 1.00 96.69 173 LEU A N 1
ATOM 1277 C CA . LEU A 1 173 ? -0.176 8.382 9.868 1.00 96.69 173 LEU A CA 1
ATOM 1278 C C . LEU A 1 173 ? -0.680 6.935 9.845 1.00 96.69 173 LEU A C 1
ATOM 1280 O O . LEU A 1 173 ? -1.813 6.687 10.270 1.00 96.69 173 LEU A O 1
ATOM 1284 N N . ALA A 1 174 ? 0.105 5.975 9.348 1.00 96.56 174 ALA A N 1
ATOM 1285 C CA . ALA A 1 174 ? -0.374 4.610 9.136 1.00 96.56 174 ALA A CA 1
ATOM 1286 C C . ALA A 1 174 ? -1.008 3.962 10.388 1.00 96.56 174 ALA A C 1
ATOM 1288 O O . ALA A 1 174 ? -2.123 3.436 10.279 1.00 96.56 174 ALA A O 1
ATOM 1289 N N . PRO A 1 175 ? -0.412 4.063 11.596 1.00 97.62 175 PRO A N 1
ATOM 1290 C CA . PRO A 1 175 ? -1.050 3.558 12.812 1.00 97.62 175 PRO A CA 1
ATOM 1291 C C . PRO A 1 175 ? -2.395 4.240 13.109 1.00 97.62 175 PRO A C 1
ATOM 1293 O O . PRO A 1 175 ? -3.374 3.577 13.453 1.00 97.62 175 PRO A O 1
ATOM 1296 N N . GLN A 1 176 ? -2.477 5.565 12.954 1.00 97.50 176 GLN A N 1
ATOM 1297 C CA . GLN A 1 176 ? -3.680 6.352 13.235 1.00 97.50 176 GLN A CA 1
ATOM 1298 C C . GLN A 1 176 ? -4.804 6.046 12.240 1.00 97.50 176 GLN A C 1
ATOM 1300 O O . GLN A 1 176 ? -5.966 5.975 12.642 1.00 97.50 176 GLN A O 1
ATOM 1305 N N . ILE A 1 177 ? -4.466 5.822 10.969 1.00 97.06 177 ILE A N 1
ATOM 1306 C CA . ILE A 1 177 ? -5.407 5.435 9.911 1.00 97.06 177 ILE A CA 1
ATOM 1307 C C . ILE A 1 177 ? -6.066 4.091 10.240 1.00 97.06 177 ILE A C 1
ATOM 1309 O O . ILE A 1 177 ? -7.291 3.970 10.191 1.00 97.06 177 ILE A O 1
ATOM 1313 N N . VAL A 1 178 ? -5.273 3.093 10.638 1.00 96.50 178 VAL A N 1
ATOM 1314 C CA . VAL A 1 178 ? -5.793 1.768 11.008 1.00 96.50 178 VAL A CA 1
ATOM 1315 C C . VAL A 1 178 ? -6.672 1.849 12.253 1.00 96.50 178 VAL A C 1
ATOM 1317 O O . VAL A 1 178 ? -7.774 1.300 12.278 1.00 96.50 178 VAL A O 1
ATOM 1320 N N . VAL A 1 179 ? -6.237 2.591 13.275 1.00 95.50 179 VAL A N 1
ATOM 1321 C CA . VAL A 1 179 ? -7.037 2.812 14.488 1.00 95.50 179 VAL A CA 1
ATOM 1322 C C . VAL A 1 179 ? -8.370 3.491 14.163 1.00 95.50 179 VAL A C 1
ATOM 1324 O O . VAL A 1 179 ? -9.403 3.101 14.713 1.00 95.50 179 VAL A O 1
ATOM 1327 N N . ALA A 1 180 ? -8.373 4.478 13.267 1.00 93.75 180 ALA A N 1
ATOM 1328 C CA . ALA A 1 180 ? -9.583 5.148 12.804 1.00 93.75 180 ALA A CA 1
ATOM 1329 C C . ALA A 1 180 ? -10.561 4.167 12.130 1.00 93.75 180 ALA A C 1
ATOM 1331 O O . ALA A 1 180 ? -11.729 4.099 12.525 1.00 93.75 180 ALA A O 1
ATOM 1332 N N . ALA A 1 181 ? -10.077 3.341 11.199 1.00 92.31 181 ALA A N 1
ATOM 1333 C CA . ALA A 1 181 ? -10.895 2.349 10.499 1.00 92.31 181 ALA A CA 1
ATOM 1334 C C . ALA A 1 181 ? -11.522 1.318 11.456 1.00 92.31 181 ALA A C 1
ATOM 1336 O O . ALA A 1 181 ? -12.722 1.031 11.376 1.00 92.31 181 ALA A O 1
ATOM 1337 N N . LEU A 1 182 ? -10.740 0.805 12.414 1.00 89.81 182 LEU A N 1
ATOM 1338 C CA . LEU A 1 182 ? -11.213 -0.162 13.412 1.00 89.81 182 LEU A CA 1
ATOM 1339 C C . LEU A 1 182 ? -12.259 0.438 14.362 1.00 89.81 182 LEU A C 1
ATOM 1341 O O . LEU A 1 182 ? -13.180 -0.260 14.787 1.00 89.81 182 LEU A O 1
ATOM 1345 N N . ARG A 1 183 ? -12.139 1.727 14.704 1.00 85.88 183 ARG A N 1
ATOM 1346 C CA . ARG A 1 183 ? -13.104 2.416 15.575 1.00 85.88 183 ARG A CA 1
ATOM 1347 C C . ARG A 1 183 ? -14.442 2.636 14.884 1.00 85.88 183 ARG A C 1
ATOM 1349 O O . ARG A 1 183 ? -15.471 2.329 15.475 1.00 85.88 183 ARG A O 1
ATOM 1356 N N . VAL A 1 184 ? -14.442 3.128 13.648 1.00 77.88 184 VAL A N 1
ATOM 1357 C CA . VAL A 1 184 ? -15.688 3.423 12.919 1.00 77.88 184 VAL A CA 1
ATOM 1358 C C . VAL A 1 184 ? -16.449 2.143 12.568 1.00 77.88 184 VAL A C 1
ATOM 1360 O O . VAL A 1 184 ? -17.667 2.076 12.728 1.00 77.88 184 VAL A O 1
ATOM 1363 N N . SER A 1 185 ? -15.730 1.078 12.215 1.00 67.69 185 SER A N 1
ATOM 1364 C CA . SER A 1 185 ? -16.317 -0.233 11.908 1.00 67.69 185 SER A CA 1
ATOM 1365 C C . SER A 1 185 ? -17.042 -0.891 13.094 1.00 67.69 185 SER A C 1
ATOM 1367 O O . SER A 1 185 ? -17.863 -1.781 12.891 1.00 67.69 185 SER A O 1
ATOM 1369 N N . ARG A 1 186 ? -16.781 -0.448 14.333 1.00 61.25 186 ARG A N 1
ATOM 1370 C CA . ARG A 1 186 ? -17.531 -0.865 15.534 1.00 61.25 186 ARG A CA 1
ATOM 1371 C C . ARG A 1 186 ? -18.840 -0.101 15.724 1.00 61.25 186 ARG A C 1
ATOM 1373 O O . ARG A 1 186 ? -19.708 -0.564 16.452 1.00 61.25 186 ARG A O 1
ATOM 1380 N N . VAL A 1 187 ? -18.963 1.069 15.100 1.00 52.50 187 VAL A N 1
ATOM 1381 C CA . VAL A 1 187 ? -20.098 1.986 15.257 1.00 52.50 187 VAL A CA 1
ATOM 1382 C C . VAL A 1 187 ? -21.134 1.803 14.133 1.00 52.50 187 VAL A C 1
ATOM 1384 O O . VAL A 1 187 ? -22.327 1.877 14.406 1.00 52.50 187 VAL A O 1
ATOM 1387 N N . SER A 1 188 ? -20.730 1.488 12.893 1.00 46.66 188 SER A N 1
ATOM 1388 C CA . SER A 1 188 ? -21.629 1.529 11.716 1.00 46.66 188 SER A CA 1
ATOM 1389 C C . SER A 1 188 ? -22.596 0.344 11.482 1.00 46.66 188 SER A C 1
ATOM 1391 O O . SER A 1 188 ? -23.231 0.304 10.433 1.00 46.66 188 SER A O 1
ATOM 1393 N N . ARG A 1 189 ? -22.802 -0.621 12.394 1.00 48.66 189 ARG A N 1
ATOM 1394 C CA . ARG A 1 189 ? -23.767 -1.737 12.164 1.00 48.66 189 ARG A CA 1
ATOM 1395 C C . ARG A 1 189 ? -25.015 -1.689 13.060 1.00 48.66 189 ARG A C 1
ATOM 1397 O O . ARG A 1 189 ? -25.387 -2.695 13.658 1.00 48.66 189 ARG A O 1
ATOM 1404 N N . SER A 1 190 ? -25.677 -0.529 13.111 1.00 43.88 190 SER A N 1
ATOM 1405 C CA . SER A 1 190 ? -26.984 -0.331 13.777 1.00 43.88 190 SER A CA 1
ATOM 1406 C C . SER A 1 190 ? -28.193 -0.232 12.819 1.00 43.88 190 SER A C 1
A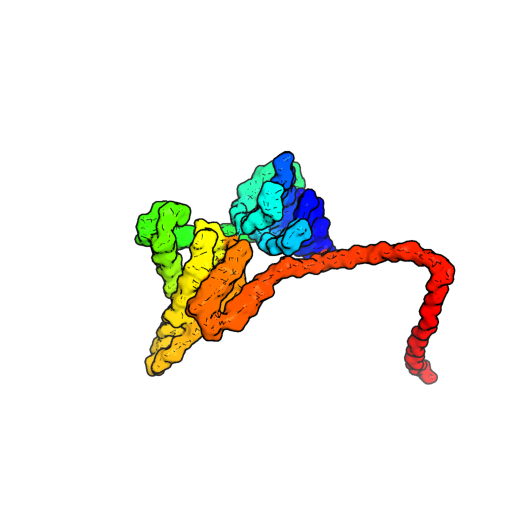TOM 1408 O O . SER A 1 190 ? -29.320 -0.120 13.296 1.00 43.88 190 SER A O 1
ATOM 1410 N N . ASP A 1 191 ? -28.029 -0.347 11.498 1.00 44.19 191 ASP A N 1
ATOM 1411 C CA . ASP A 1 191 ? -29.151 -0.220 10.547 1.00 44.19 191 ASP A CA 1
ATOM 1412 C C . ASP A 1 191 ? -29.908 -1.540 10.287 1.00 44.19 191 ASP A C 1
ATOM 1414 O O . ASP A 1 191 ? -30.118 -1.950 9.145 1.00 44.19 191 ASP A O 1
ATOM 1418 N N . SER A 1 192 ? -30.371 -2.214 11.345 1.00 43.47 192 SER A N 1
ATOM 1419 C CA . SER A 1 192 ? -31.491 -3.160 11.229 1.00 43.47 192 SER A CA 1
ATOM 1420 C C . SER A 1 192 ? -32.735 -2.540 11.856 1.00 43.47 192 SER A C 1
ATOM 1422 O O . SER A 1 192 ? -32.793 -2.339 13.066 1.00 43.47 192 SER A O 1
ATOM 1424 N N . LYS A 1 193 ? -33.734 -2.254 11.017 1.00 47.66 193 LYS A N 1
ATOM 1425 C CA . LYS A 1 193 ? -35.039 -1.642 11.330 1.00 47.66 193 LYS A CA 1
ATOM 1426 C C . LYS A 1 193 ? -35.963 -2.459 12.256 1.00 47.66 193 LYS A C 1
ATOM 1428 O O . LYS A 1 193 ? -37.165 -2.227 12.242 1.00 47.66 193 LYS A O 1
ATOM 1433 N N . ASP A 1 194 ? -35.435 -3.346 13.094 1.00 48.72 194 ASP A N 1
ATOM 1434 C CA . ASP A 1 194 ? -36.230 -4.127 14.039 1.00 48.72 194 ASP A CA 1
ATOM 1435 C C . ASP A 1 194 ? -35.775 -3.865 15.474 1.00 48.72 194 ASP A C 1
ATOM 1437 O O . ASP A 1 194 ? -34.655 -4.157 15.891 1.00 48.72 194 ASP A O 1
ATOM 1441 N N . PHE A 1 195 ? -36.687 -3.270 16.235 1.00 48.50 195 PHE A N 1
ATOM 1442 C CA . PHE A 1 195 ? -36.518 -2.858 17.618 1.00 48.50 195 PHE A CA 1
ATOM 1443 C C . PHE A 1 195 ? -36.412 -4.084 18.543 1.00 48.50 195 PHE A C 1
ATOM 1445 O O . PHE A 1 195 ? -37.406 -4.537 19.108 1.00 48.50 195 PHE A O 1
ATOM 1452 N N . LYS A 1 196 ? -35.195 -4.612 18.719 1.00 41.00 196 LYS A N 1
ATOM 1453 C CA . LYS A 1 196 ? -34.754 -5.365 19.905 1.00 41.00 196 LYS A CA 1
ATOM 1454 C C . LYS A 1 196 ? -33.289 -5.018 20.191 1.00 41.00 196 LYS A C 1
ATOM 1456 O O . LYS A 1 196 ? -32.453 -5.146 19.312 1.00 41.00 196 LYS A O 1
ATOM 1461 N N . GLN A 1 197 ? -33.052 -4.534 21.412 1.00 38.56 197 GLN A N 1
ATOM 1462 C CA . GLN A 1 197 ? -31.795 -4.350 22.164 1.00 38.56 197 GLN A CA 1
ATOM 1463 C C . GLN A 1 197 ? -30.456 -4.502 21.390 1.00 38.56 197 GLN A C 1
ATOM 1465 O O . GLN A 1 197 ? -30.199 -5.562 20.821 1.00 38.56 197 GLN A O 1
ATOM 1470 N N . PRO A 1 198 ? -29.556 -3.495 21.413 1.00 41.00 198 PRO A N 1
ATOM 1471 C CA . PRO A 1 198 ? -28.421 -3.418 20.500 1.00 41.00 198 PRO A CA 1
ATOM 1472 C C . PRO A 1 198 ? -27.317 -4.397 20.906 1.00 41.00 198 PRO A C 1
ATOM 1474 O O . PRO A 1 198 ? -26.403 -4.058 21.653 1.00 41.00 198 PRO A O 1
ATOM 1477 N N . VAL A 1 199 ? -27.362 -5.616 20.379 1.00 43.03 199 VAL A N 1
ATOM 1478 C CA . VAL A 1 199 ? -26.143 -6.407 20.207 1.00 43.03 199 VAL A CA 1
ATOM 1479 C C . VAL A 1 199 ? -25.494 -5.860 18.943 1.00 43.03 199 VAL A C 1
ATOM 1481 O O . VAL A 1 199 ? -25.832 -6.272 17.835 1.00 43.03 199 VAL A O 1
ATOM 1484 N N . GLY A 1 200 ? -24.651 -4.835 19.098 1.00 48.66 200 GLY A N 1
ATOM 1485 C CA . GLY A 1 200 ? -23.883 -4.290 17.983 1.00 48.66 200 GLY A CA 1
ATOM 1486 C C . GLY A 1 200 ? -23.169 -5.440 17.280 1.00 48.66 200 GLY A C 1
ATOM 1487 O O . GLY A 1 200 ? -22.468 -6.212 17.931 1.00 48.66 200 GLY A O 1
ATOM 1488 N N . LYS A 1 201 ? -23.386 -5.608 15.971 1.00 50.94 201 LYS A N 1
ATOM 1489 C CA . LYS A 1 201 ? -22.603 -6.574 15.197 1.00 50.94 201 LYS A CA 1
ATOM 1490 C C . LYS A 1 201 ? -21.158 -6.093 15.217 1.00 50.94 201 LYS A C 1
ATOM 1492 O O . LYS A 1 201 ? -20.806 -5.173 14.481 1.00 50.94 201 LYS A O 1
ATOM 1497 N N . GLU A 1 202 ? -20.359 -6.696 16.089 1.00 62.38 202 GLU A N 1
ATOM 1498 C CA . GLU A 1 202 ? -18.920 -6.491 16.156 1.00 62.38 202 GLU A CA 1
ATOM 1499 C C . GLU A 1 202 ? -18.305 -6.679 14.759 1.00 62.38 202 GLU A C 1
ATOM 1501 O O . GLU A 1 202 ? -18.808 -7.432 13.916 1.00 62.38 202 GLU A O 1
ATOM 1506 N N . ILE A 1 203 ? -17.241 -5.928 14.481 1.00 76.56 203 ILE A N 1
ATOM 1507 C CA . ILE A 1 203 ? -16.453 -6.086 13.258 1.00 76.56 203 ILE A CA 1
ATOM 1508 C C . ILE A 1 203 ? -15.989 -7.549 13.141 1.00 76.56 203 ILE A C 1
ATOM 1510 O O . ILE A 1 203 ? -15.536 -8.136 14.122 1.00 76.56 203 ILE A O 1
ATOM 1514 N N . SER A 1 204 ? -16.131 -8.151 11.956 1.00 84.69 204 SER A N 1
ATOM 1515 C CA . SER A 1 204 ? -15.726 -9.544 11.753 1.00 84.69 204 SER A CA 1
ATOM 1516 C C . SER A 1 204 ? -14.208 -9.650 11.593 1.00 84.69 204 SER A C 1
ATOM 1518 O O . SER A 1 204 ? -13.552 -8.696 11.175 1.00 84.69 204 SER A O 1
ATOM 1520 N N . CYS A 1 205 ? -13.633 -10.818 11.881 1.00 87.06 205 CYS A N 1
ATOM 1521 C CA . CYS A 1 205 ? -12.201 -11.028 11.665 1.00 87.06 205 CYS A CA 1
ATOM 1522 C C . CYS A 1 205 ? -11.795 -10.950 10.187 1.00 87.06 205 CYS A C 1
ATOM 1524 O O . CYS A 1 205 ? -10.678 -10.534 9.910 1.00 87.06 205 CYS A O 1
ATOM 1526 N N . GLU A 1 206 ? -12.706 -11.245 9.256 1.00 87.06 206 GLU A N 1
ATOM 1527 C CA . GLU A 1 206 ? -12.495 -11.047 7.815 1.00 87.06 206 GLU A CA 1
ATOM 1528 C C . GLU A 1 206 ? -12.364 -9.553 7.465 1.00 87.06 206 GLU A C 1
ATOM 1530 O O . GLU A 1 206 ? -11.456 -9.149 6.738 1.00 87.06 206 GLU A O 1
ATOM 1535 N N . ASP A 1 207 ? -13.221 -8.706 8.048 1.00 87.06 207 ASP A N 1
ATOM 1536 C CA . ASP A 1 207 ? -13.158 -7.251 7.858 1.00 87.06 207 ASP A CA 1
ATOM 1537 C C . ASP A 1 207 ? -11.841 -6.677 8.430 1.00 87.06 207 ASP A C 1
ATOM 1539 O O . ASP A 1 207 ? -11.205 -5.815 7.821 1.00 87.06 207 ASP A O 1
ATOM 1543 N N . ILE A 1 208 ? -11.400 -7.178 9.592 1.00 89.88 208 ILE A N 1
ATOM 1544 C CA . ILE A 1 208 ? -10.117 -6.798 10.210 1.00 89.88 208 ILE A CA 1
ATOM 1545 C C . ILE A 1 208 ? -8.948 -7.241 9.349 1.00 89.88 208 ILE A C 1
ATOM 1547 O O . ILE A 1 208 ? -8.024 -6.458 9.140 1.00 89.88 208 ILE A O 1
ATOM 1551 N N . GLU A 1 209 ? -8.976 -8.482 8.866 1.00 90.56 209 GLU A N 1
ATOM 1552 C CA . GLU A 1 209 ? -7.923 -9.021 8.016 1.00 90.56 209 GLU A CA 1
ATOM 1553 C C . GLU A 1 209 ? -7.710 -8.128 6.800 1.00 90.56 209 GLU A C 1
ATOM 1555 O O . GLU A 1 209 ? -6.588 -7.720 6.508 1.00 90.56 209 GLU A O 1
ATOM 1560 N N . CYS A 1 210 ? -8.808 -7.742 6.162 1.00 89.88 210 CYS A N 1
ATOM 1561 C CA . CYS A 1 210 ? -8.816 -6.852 5.020 1.00 89.88 210 CYS A CA 1
ATOM 1562 C C . CYS A 1 210 ? -8.208 -5.467 5.339 1.00 89.88 210 CYS A C 1
ATOM 1564 O O . CYS A 1 210 ? -7.370 -4.983 4.577 1.00 89.88 210 CYS A O 1
ATOM 1566 N N . ILE A 1 211 ? -8.549 -4.852 6.481 1.00 92.75 211 ILE A N 1
ATOM 1567 C CA . ILE A 1 211 ? -7.982 -3.559 6.919 1.00 92.75 211 ILE A CA 1
ATOM 1568 C C . ILE A 1 211 ? -6.481 -3.671 7.216 1.00 92.75 211 ILE A C 1
ATOM 1570 O O . ILE A 1 211 ? -5.690 -2.855 6.741 1.00 92.75 211 ILE A O 1
ATOM 1574 N N . ILE A 1 212 ? -6.087 -4.663 8.019 1.00 94.69 212 ILE A N 1
ATOM 1575 C CA . ILE A 1 212 ? -4.701 -4.841 8.469 1.00 94.69 212 ILE A CA 1
ATOM 1576 C C . ILE A 1 212 ? -3.798 -5.180 7.287 1.00 94.69 212 ILE A C 1
ATOM 1578 O O . ILE A 1 212 ? -2.734 -4.578 7.145 1.00 94.69 212 ILE A O 1
ATOM 1582 N N . ARG A 1 213 ? -4.241 -6.081 6.402 1.00 91.81 213 ARG A N 1
ATOM 1583 C CA . ARG A 1 213 ? -3.486 -6.451 5.206 1.00 91.81 213 ARG A CA 1
ATOM 1584 C C . ARG A 1 213 ? -3.302 -5.259 4.274 1.00 91.81 213 ARG A C 1
ATOM 1586 O O . ARG A 1 213 ? -2.173 -4.986 3.885 1.00 91.81 213 ARG A O 1
ATOM 1593 N N . ALA A 1 214 ? -4.365 -4.499 3.999 1.00 90.56 214 ALA A N 1
ATOM 1594 C CA . ALA A 1 214 ? -4.277 -3.314 3.145 1.00 90.56 214 ALA A CA 1
ATOM 1595 C C . ALA A 1 214 ? -3.292 -2.266 3.690 1.00 90.56 214 ALA A C 1
ATOM 1597 O O . ALA A 1 214 ? -2.560 -1.653 2.916 1.00 90.56 214 ALA A O 1
ATOM 1598 N N . ALA A 1 215 ? -3.250 -2.069 5.011 1.00 93.88 215 ALA A N 1
ATOM 1599 C CA . ALA A 1 215 ? -2.314 -1.141 5.641 1.00 93.88 215 ALA A CA 1
ATOM 1600 C C . ALA A 1 215 ? -0.860 -1.627 5.567 1.00 93.88 215 ALA A C 1
ATOM 1602 O O . ALA A 1 215 ? 0.028 -0.848 5.230 1.00 93.88 215 ALA A O 1
ATOM 1603 N N . ILE A 1 216 ? -0.613 -2.907 5.860 1.00 92.75 216 ILE A N 1
ATOM 1604 C CA . ILE A 1 216 ? 0.738 -3.478 5.823 1.00 92.75 216 ILE A CA 1
ATOM 1605 C C . ILE A 1 216 ? 1.263 -3.535 4.386 1.00 92.75 216 ILE A C 1
ATOM 1607 O O . ILE A 1 216 ? 2.404 -3.167 4.154 1.00 92.75 216 ILE A O 1
ATOM 1611 N N . GLU A 1 217 ? 0.445 -3.924 3.406 1.00 87.81 217 GLU A N 1
ATOM 1612 C CA . GLU A 1 217 ? 0.835 -3.901 1.987 1.00 87.81 217 GLU A CA 1
ATOM 1613 C C . GLU A 1 217 ? 1.124 -2.475 1.487 1.00 87.81 217 GLU A C 1
ATOM 1615 O O . GLU A 1 217 ? 1.921 -2.282 0.571 1.00 87.81 217 GLU A O 1
ATOM 1620 N N . ALA A 1 218 ? 0.475 -1.466 2.073 1.00 87.56 218 ALA A N 1
ATOM 1621 C CA . ALA A 1 218 ? 0.697 -0.061 1.751 1.00 87.56 218 ALA A CA 1
ATOM 1622 C C . ALA A 1 218 ? 1.951 0.533 2.411 1.00 87.56 218 ALA A C 1
ATOM 1624 O O . ALA A 1 218 ? 2.565 1.420 1.823 1.00 87.56 218 ALA A O 1
ATOM 1625 N N . HIS A 1 219 ? 2.324 0.072 3.607 1.00 91.12 219 HIS A N 1
ATOM 1626 C CA . HIS A 1 219 ? 3.517 0.535 4.319 1.00 91.12 219 HIS A CA 1
ATOM 1627 C C . HIS A 1 219 ? 4.188 -0.611 5.106 1.00 91.12 219 HIS A C 1
ATOM 1629 O O . HIS A 1 219 ? 4.115 -0.647 6.341 1.00 91.12 219 HIS A O 1
ATOM 1635 N N . PRO A 1 220 ? 4.848 -1.563 4.411 1.00 89.50 220 PRO A N 1
ATOM 1636 C CA . PRO A 1 220 ? 5.435 -2.751 5.038 1.00 89.50 220 PRO A CA 1
ATOM 1637 C C . PRO A 1 220 ? 6.429 -2.433 6.156 1.00 89.50 220 PRO A C 1
ATOM 1639 O O . PRO A 1 220 ? 6.454 -3.119 7.184 1.00 89.50 220 PRO A O 1
ATOM 1642 N N . SER A 1 221 ? 7.223 -1.372 5.996 1.00 88.56 221 SER A N 1
ATOM 1643 C CA . SER A 1 221 ? 8.198 -0.956 7.007 1.00 88.56 221 SER A CA 1
ATOM 1644 C C . SER A 1 221 ? 7.579 -0.546 8.356 1.00 88.56 221 SER A C 1
ATOM 1646 O O . SER A 1 221 ? 8.255 -0.675 9.375 1.00 88.56 221 SER A O 1
ATOM 1648 N N . ALA A 1 222 ? 6.293 -0.167 8.399 1.00 92.62 222 ALA A N 1
ATOM 1649 C CA . ALA A 1 222 ? 5.561 0.214 9.616 1.00 92.62 222 ALA A CA 1
ATOM 1650 C C . ALA A 1 222 ? 4.716 -0.923 10.233 1.00 92.62 222 ALA A C 1
ATOM 1652 O O . ALA A 1 222 ? 3.832 -0.679 11.061 1.00 92.62 222 ALA A O 1
ATOM 1653 N N . THR A 1 223 ? 4.947 -2.181 9.831 1.00 92.69 223 THR A N 1
ATOM 1654 C CA . THR A 1 223 ? 4.145 -3.337 10.279 1.00 92.69 223 THR A CA 1
ATOM 1655 C C . THR A 1 223 ? 4.017 -3.413 11.802 1.00 92.69 223 THR A C 1
ATOM 1657 O O . THR A 1 223 ? 2.926 -3.643 12.326 1.00 92.69 223 THR A O 1
ATOM 1660 N N . ARG A 1 224 ? 5.115 -3.216 12.544 1.00 93.69 224 ARG A N 1
ATOM 1661 C CA . ARG A 1 224 ? 5.104 -3.347 14.011 1.00 93.69 224 ARG A CA 1
ATOM 1662 C C . ARG A 1 224 ? 4.264 -2.257 14.664 1.00 93.69 224 ARG A C 1
ATOM 1664 O O . ARG A 1 224 ? 3.495 -2.545 15.578 1.00 93.69 224 ARG A O 1
ATOM 1671 N N . GLU A 1 225 ? 4.402 -1.028 14.192 1.00 96.31 225 GLU A N 1
ATOM 1672 C CA . GLU A 1 225 ? 3.701 0.155 14.672 1.00 96.31 225 GLU A CA 1
ATOM 1673 C C . GLU A 1 225 ? 2.201 0.038 14.387 1.00 96.31 225 GLU A C 1
ATOM 1675 O O . GLU A 1 225 ? 1.386 0.261 15.286 1.00 96.31 225 GLU A O 1
ATOM 1680 N N . ILE A 1 226 ? 1.841 -0.395 13.172 1.00 96.69 226 ILE A N 1
ATOM 1681 C CA . ILE A 1 226 ? 0.458 -0.657 12.759 1.00 96.69 226 ILE A CA 1
ATOM 1682 C C . ILE A 1 226 ? -0.177 -1.725 13.653 1.00 96.69 226 ILE A C 1
ATOM 1684 O O . ILE A 1 226 ? -1.234 -1.489 14.240 1.00 96.69 226 ILE A O 1
ATOM 1688 N N . VAL A 1 227 ? 0.467 -2.888 13.793 1.00 96.31 227 VAL A N 1
ATOM 1689 C CA . VAL A 1 227 ? -0.068 -4.011 14.580 1.00 96.31 227 VAL A CA 1
ATOM 1690 C C . VAL A 1 227 ? -0.188 -3.638 16.054 1.00 96.31 227 VAL A C 1
ATOM 1692 O O . VAL A 1 227 ? -1.218 -3.902 16.672 1.00 96.31 227 VAL A O 1
ATOM 1695 N N . SER A 1 228 ? 0.829 -2.982 16.616 1.00 97.25 228 SER A N 1
ATOM 1696 C CA . SER A 1 228 ? 0.819 -2.521 18.007 1.00 97.25 228 SER A CA 1
ATOM 1697 C C . SER A 1 228 ? -0.344 -1.560 18.274 1.00 97.25 228 SER A C 1
ATOM 1699 O O . SER A 1 228 ? -1.128 -1.772 19.205 1.00 97.25 228 SER A O 1
ATOM 1701 N N . ALA A 1 229 ? -0.523 -0.548 17.419 1.00 97.19 229 ALA A N 1
ATOM 1702 C CA . ALA A 1 229 ? -1.610 0.418 17.548 1.00 97.19 229 ALA A CA 1
ATOM 1703 C C . ALA A 1 229 ? -2.992 -0.226 17.358 1.00 97.19 229 ALA A C 1
ATOM 1705 O O . ALA A 1 229 ? -3.923 0.075 18.111 1.00 97.19 229 ALA A O 1
ATOM 1706 N N . ALA A 1 230 ? -3.124 -1.144 16.398 1.00 95.69 230 ALA A N 1
ATOM 1707 C CA . ALA A 1 230 ? -4.355 -1.886 16.159 1.00 95.69 230 ALA A CA 1
ATOM 1708 C C . ALA A 1 230 ? -4.749 -2.736 17.376 1.00 95.69 230 ALA A C 1
ATOM 1710 O O . ALA A 1 230 ? -5.887 -2.650 17.837 1.00 95.69 230 ALA A O 1
ATOM 1711 N N . VAL A 1 231 ? -3.811 -3.502 17.947 1.00 95.38 231 VAL A N 1
ATOM 1712 C CA . VAL A 1 231 ? -4.053 -4.319 19.149 1.00 95.38 231 VAL A CA 1
ATOM 1713 C C . VAL A 1 231 ? -4.412 -3.441 20.347 1.00 95.38 231 VAL A C 1
ATOM 1715 O O . VAL A 1 231 ? -5.339 -3.771 21.084 1.00 95.38 231 VAL A O 1
ATOM 1718 N N . ALA A 1 232 ? -3.742 -2.299 20.526 1.00 94.50 232 ALA A N 1
ATOM 1719 C CA . ALA A 1 232 ? -4.060 -1.359 21.601 1.00 94.50 232 ALA A CA 1
ATOM 1720 C C . ALA A 1 232 ? -5.472 -0.758 21.457 1.00 94.50 232 ALA A C 1
ATOM 1722 O O . ALA A 1 232 ? -6.195 -0.619 22.442 1.00 94.50 232 ALA A O 1
ATOM 1723 N N . ALA A 1 233 ? -5.895 -0.429 20.233 1.00 91.12 233 ALA A N 1
ATOM 1724 C CA . ALA A 1 233 ? -7.239 0.082 19.964 1.00 91.12 233 ALA A CA 1
ATOM 1725 C C . ALA A 1 233 ? -8.322 -1.007 20.023 1.00 91.12 233 ALA A C 1
ATOM 1727 O O . ALA A 1 233 ? -9.498 -0.715 20.281 1.00 91.12 233 ALA A O 1
ATOM 1728 N N . ALA A 1 234 ? -7.943 -2.262 19.781 1.00 89.56 234 ALA A N 1
ATOM 1729 C CA . ALA A 1 234 ? -8.853 -3.388 19.708 1.00 89.56 234 ALA A CA 1
ATOM 1730 C C . ALA A 1 234 ? -8.350 -4.659 20.423 1.00 89.56 234 ALA A C 1
ATOM 1732 O O . ALA A 1 234 ? -8.176 -5.690 19.772 1.00 89.56 234 ALA A O 1
ATOM 1733 N N . PRO A 1 235 ? -8.221 -4.647 21.768 1.00 89.69 235 PRO A N 1
ATOM 1734 C CA . PRO A 1 235 ? -7.618 -5.764 22.502 1.00 89.69 235 PRO A CA 1
ATOM 1735 C C . PRO A 1 235 ? -8.361 -7.096 22.339 1.00 89.69 235 PRO A C 1
ATOM 1737 O O . PRO A 1 235 ? -7.732 -8.144 22.243 1.00 89.69 235 PRO A O 1
ATOM 1740 N N . LEU A 1 236 ? -9.695 -7.055 22.247 1.00 87.25 236 LEU A N 1
ATOM 1741 C CA . LEU A 1 236 ? -10.541 -8.246 22.066 1.00 87.25 236 LEU A CA 1
ATOM 1742 C C . LEU A 1 236 ? -10.359 -8.926 20.701 1.00 87.25 236 LEU A C 1
ATOM 1744 O O . LEU A 1 236 ? -10.763 -10.067 20.525 1.00 87.25 236 LEU A O 1
ATOM 1748 N N . LEU A 1 237 ? -9.753 -8.232 19.737 1.00 89.19 237 LEU A N 1
ATOM 1749 C CA . LEU A 1 237 ? -9.552 -8.711 18.369 1.00 89.19 237 LEU A CA 1
ATOM 1750 C C . LEU A 1 237 ? -8.075 -9.007 18.083 1.00 89.19 237 LEU A C 1
ATOM 1752 O O . LEU A 1 237 ? -7.678 -9.143 16.925 1.00 89.19 237 LEU A O 1
ATOM 1756 N N . ARG A 1 238 ? -7.254 -9.097 19.138 1.00 92.00 238 ARG A N 1
ATOM 1757 C CA . ARG A 1 238 ? -5.805 -9.296 19.052 1.00 92.00 238 ARG A CA 1
ATOM 1758 C C . ARG A 1 238 ? -5.435 -10.475 18.163 1.00 92.00 238 ARG A C 1
ATOM 1760 O O . ARG A 1 238 ? -4.564 -10.324 17.313 1.00 92.00 238 ARG A O 1
ATOM 1767 N N . ASP A 1 239 ? -6.098 -11.612 18.339 1.00 91.75 239 ASP A N 1
ATOM 1768 C CA . ASP A 1 239 ? -5.762 -12.828 17.598 1.00 91.75 239 ASP A CA 1
ATOM 1769 C C . ASP A 1 239 ? -6.037 -12.662 16.102 1.00 91.75 239 ASP A C 1
ATOM 1771 O O . ASP A 1 239 ? -5.205 -13.046 15.288 1.00 91.75 239 ASP A O 1
ATOM 1775 N N . CYS A 1 240 ? -7.128 -11.986 15.734 1.00 92.25 240 CYS A N 1
ATOM 1776 C CA . CYS A 1 240 ? -7.446 -11.697 14.337 1.00 92.25 240 CYS A CA 1
ATOM 1777 C C . CYS A 1 240 ? -6.483 -10.677 13.717 1.00 92.25 240 CYS A C 1
ATOM 1779 O O . CYS A 1 240 ? -6.060 -10.851 12.580 1.00 92.25 240 CYS A O 1
ATOM 1781 N N . ILE A 1 241 ? -6.071 -9.652 14.469 1.00 93.75 241 ILE A N 1
ATOM 1782 C CA . ILE A 1 241 ? -5.085 -8.661 14.007 1.00 93.75 241 ILE A CA 1
ATOM 1783 C C . ILE A 1 241 ? -3.718 -9.316 13.783 1.00 93.75 241 ILE A C 1
ATOM 1785 O O . ILE A 1 241 ? -3.088 -9.103 12.749 1.00 93.75 241 ILE A O 1
ATOM 1789 N N . VAL A 1 242 ? -3.255 -10.117 14.745 1.00 92.69 242 VAL A N 1
ATOM 1790 C CA . VAL A 1 242 ? -1.961 -10.804 14.657 1.00 92.69 242 VAL A CA 1
ATOM 1791 C C . VAL A 1 242 ? -1.990 -11.862 13.556 1.00 92.69 242 VAL A C 1
ATOM 1793 O O . VAL A 1 242 ? -1.038 -11.954 12.786 1.00 92.69 242 VAL A O 1
ATOM 1796 N N . ALA A 1 243 ? -3.082 -12.622 13.432 1.00 90.81 243 ALA A N 1
ATOM 1797 C CA . ALA A 1 243 ? -3.256 -13.576 12.342 1.00 90.81 243 ALA A CA 1
ATOM 1798 C C . ALA A 1 243 ? -3.222 -12.879 10.976 1.00 90.81 243 ALA A C 1
ATOM 1800 O O . ALA A 1 243 ? -2.489 -13.325 10.101 1.00 90.81 243 ALA A O 1
ATOM 1801 N N . ALA A 1 244 ? -3.928 -11.756 10.817 1.00 90.56 244 ALA A N 1
ATOM 1802 C CA . ALA A 1 244 ? -3.917 -10.970 9.586 1.00 90.56 244 ALA A CA 1
ATOM 1803 C C . ALA A 1 244 ? -2.520 -10.449 9.233 1.00 90.56 244 ALA A C 1
ATOM 1805 O O . ALA A 1 244 ? -2.088 -10.569 8.091 1.00 90.56 244 ALA A O 1
ATOM 1806 N N . ALA A 1 245 ? -1.790 -9.921 10.217 1.00 89.94 245 ALA A N 1
ATOM 1807 C CA . ALA A 1 245 ? -0.429 -9.442 10.012 1.00 89.94 245 ALA A CA 1
ATOM 1808 C C . ALA A 1 245 ? 0.534 -10.567 9.606 1.00 89.94 245 ALA A C 1
ATOM 1810 O O . ALA A 1 245 ? 1.373 -10.367 8.736 1.00 89.94 245 ALA A O 1
ATOM 1811 N N . ASN A 1 246 ? 0.384 -11.758 10.190 1.00 85.81 246 ASN A N 1
ATOM 1812 C CA . ASN A 1 246 ? 1.169 -12.936 9.814 1.00 85.81 246 ASN A CA 1
ATOM 1813 C C . ASN A 1 246 ? 0.744 -13.526 8.457 1.00 85.81 246 ASN A C 1
ATOM 1815 O O . ASN A 1 246 ? 1.537 -14.207 7.809 1.00 85.81 246 ASN A O 1
ATOM 1819 N N . ALA A 1 247 ? -0.510 -13.306 8.053 1.00 81.56 247 ALA A N 1
ATOM 1820 C CA . ALA A 1 247 ? -1.072 -13.765 6.787 1.00 81.56 247 ALA A CA 1
ATOM 1821 C C . ALA A 1 247 ? -0.737 -12.843 5.611 1.00 81.56 247 ALA A C 1
ATOM 1823 O O . ALA A 1 247 ? -0.845 -13.290 4.468 1.00 81.56 247 ALA A O 1
ATOM 1824 N N . VAL A 1 248 ? -0.310 -11.595 5.863 1.00 74.62 248 VAL A N 1
ATOM 1825 C CA . VAL A 1 248 ? 0.413 -10.803 4.860 1.00 74.62 248 VAL A CA 1
ATOM 1826 C C . VAL A 1 248 ? 1.647 -11.620 4.527 1.00 74.62 248 VAL A C 1
ATOM 1828 O O . VAL A 1 248 ? 2.601 -11.661 5.301 1.00 74.62 248 VAL A O 1
ATOM 1831 N N . GLN A 1 249 ? 1.555 -12.379 3.437 1.00 60.84 249 GLN A N 1
ATOM 1832 C CA . GLN A 1 249 ? 2.513 -13.427 3.150 1.00 60.84 249 GLN A CA 1
ATOM 1833 C C . GLN A 1 249 ? 3.910 -12.801 3.140 1.00 60.84 249 GLN A C 1
ATOM 1835 O O . GLN A 1 249 ? 4.174 -11.961 2.272 1.00 60.84 249 GLN A O 1
ATOM 1840 N N . PRO A 1 250 ? 4.834 -13.211 4.038 1.00 57.47 250 PRO A N 1
ATOM 1841 C CA . PRO A 1 250 ? 6.237 -13.099 3.687 1.00 57.47 250 PRO A CA 1
ATOM 1842 C C . PRO A 1 250 ? 6.355 -13.784 2.336 1.00 57.47 250 PRO A C 1
ATOM 1844 O O . PRO A 1 250 ? 5.707 -14.816 2.132 1.00 57.47 250 PRO A O 1
ATOM 1847 N N . CYS A 1 251 ? 7.098 -13.179 1.413 1.00 67.25 251 CYS A N 1
ATOM 1848 C CA . CYS A 1 251 ? 7.396 -13.784 0.130 1.00 67.25 251 CYS A CA 1
ATOM 1849 C C . CYS A 1 251 ? 7.743 -15.248 0.366 1.00 67.25 251 CYS A C 1
ATOM 1851 O O . CYS A 1 251 ? 8.823 -15.568 0.860 1.00 67.25 251 CYS A O 1
ATOM 1853 N N . GLN A 1 252 ? 6.789 -16.141 0.109 1.00 52.53 252 GLN A N 1
ATOM 1854 C CA . GLN A 1 252 ? 7.110 -17.546 0.148 1.00 52.53 252 GLN A CA 1
ATOM 1855 C C . GLN A 1 252 ? 8.113 -17.703 -0.982 1.00 52.53 252 GLN A C 1
ATOM 1857 O O . GLN A 1 252 ? 7.964 -17.053 -2.023 1.00 52.53 252 GLN A O 1
ATOM 1862 N N . GLU A 1 253 ? 9.156 -18.500 -0.778 1.00 46.97 253 GLU A N 1
ATOM 1863 C CA . GLU A 1 253 ? 10.013 -18.927 -1.873 1.00 46.97 253 GLU A CA 1
ATOM 1864 C C . GLU A 1 253 ? 9.150 -19.742 -2.846 1.00 46.97 253 GLU A C 1
ATOM 1866 O O . GLU A 1 253 ? 9.141 -20.969 -2.834 1.00 46.97 253 GLU A O 1
ATOM 1871 N N . ALA A 1 254 ? 8.331 -19.049 -3.636 1.00 38.16 254 ALA A N 1
ATOM 1872 C CA . ALA A 1 254 ? 7.375 -19.617 -4.549 1.00 38.16 254 ALA A CA 1
ATOM 1873 C C . ALA A 1 254 ? 8.207 -20.321 -5.605 1.00 38.16 254 ALA A C 1
ATOM 1875 O O . ALA A 1 254 ? 8.798 -19.683 -6.476 1.00 38.16 254 ALA A O 1
ATOM 1876 N N . ASN A 1 255 ? 8.299 -21.640 -5.461 1.00 41.34 255 ASN A N 1
ATOM 1877 C CA . ASN A 1 255 ? 9.001 -22.516 -6.377 1.00 41.34 255 ASN A CA 1
ATOM 1878 C C . ASN A 1 255 ? 10.426 -22.023 -6.648 1.00 41.34 255 ASN A C 1
ATOM 1880 O O . ASN A 1 255 ? 10.822 -21.830 -7.801 1.00 41.34 255 ASN A O 1
ATOM 1884 N N . ALA A 1 256 ? 11.218 -21.831 -5.586 1.00 35.88 256 ALA A N 1
ATOM 1885 C CA . ALA A 1 256 ? 12.647 -22.002 -5.761 1.00 35.88 256 ALA A CA 1
ATOM 1886 C C . ALA A 1 256 ? 12.818 -23.361 -6.441 1.00 35.88 256 ALA A C 1
ATOM 1888 O O . ALA A 1 256 ? 12.447 -24.388 -5.872 1.00 35.88 256 ALA A O 1
ATOM 1889 N N . PHE A 1 257 ? 13.324 -23.369 -7.678 1.00 40.56 257 PHE A N 1
ATOM 1890 C CA . PHE A 1 257 ? 14.060 -24.530 -8.143 1.00 40.56 257 PHE A CA 1
ATOM 1891 C C . PHE A 1 257 ? 14.924 -24.932 -6.954 1.00 40.56 257 PHE A C 1
ATOM 1893 O O . PHE A 1 257 ? 15.737 -24.126 -6.496 1.00 40.56 257 PHE A O 1
ATOM 1900 N N . VAL A 1 258 ? 14.667 -26.115 -6.394 1.00 38.69 258 VAL A N 1
ATOM 1901 C CA . VAL A 1 258 ? 15.666 -26.783 -5.575 1.00 38.69 258 VAL A CA 1
ATOM 1902 C C . VAL A 1 258 ? 16.878 -26.754 -6.485 1.00 38.69 258 VAL A C 1
ATOM 1904 O O . VAL A 1 258 ? 16.837 -27.386 -7.544 1.00 38.69 258 VAL A O 1
ATOM 1907 N N . GLU A 1 259 ? 17.876 -25.919 -6.172 1.00 37.44 259 GLU A N 1
ATOM 1908 C CA . GLU A 1 259 ? 19.154 -26.008 -6.864 1.00 37.44 259 GLU A CA 1
ATOM 1909 C C . GLU A 1 259 ? 19.464 -27.500 -6.869 1.00 37.44 259 GLU A C 1
ATOM 1911 O O . GLU A 1 259 ? 19.396 -28.108 -5.789 1.00 37.44 259 GLU A O 1
ATOM 1916 N N . PRO A 1 260 ? 19.666 -28.143 -8.038 1.00 37.00 260 PRO A N 1
ATOM 1917 C CA . PRO A 1 260 ? 20.082 -29.526 -8.027 1.00 37.00 260 PRO A CA 1
ATOM 1918 C C . PRO A 1 260 ? 21.303 -29.525 -7.130 1.00 37.00 260 PRO A C 1
ATOM 1920 O O . PRO A 1 260 ? 22.278 -28.838 -7.441 1.00 37.00 260 PRO A O 1
ATOM 1923 N N . ARG A 1 261 ? 21.182 -30.180 -5.962 1.00 36.06 261 ARG A N 1
ATOM 1924 C CA . ARG A 1 261 ? 22.288 -30.328 -5.024 1.00 36.06 261 ARG A CA 1
ATOM 1925 C C . ARG A 1 261 ? 23.446 -30.715 -5.910 1.00 36.06 261 ARG A C 1
ATOM 1927 O O . ARG A 1 261 ? 23.353 -31.752 -6.570 1.00 36.06 261 ARG A O 1
ATOM 1934 N N . ILE A 1 262 ? 24.459 -29.857 -6.008 1.00 36.69 262 ILE A N 1
ATOM 1935 C CA . ILE A 1 262 ? 25.684 -30.244 -6.681 1.00 36.69 262 ILE A CA 1
ATOM 1936 C C . ILE A 1 262 ? 26.108 -31.475 -5.901 1.00 36.69 262 ILE A C 1
ATOM 1938 O O . ILE A 1 262 ? 26.451 -31.392 -4.720 1.00 36.69 262 ILE A O 1
ATOM 1942 N N . ILE A 1 263 ? 25.925 -32.642 -6.515 1.00 40.72 263 ILE A N 1
ATOM 1943 C CA . ILE A 1 263 ? 26.426 -33.884 -5.974 1.00 40.72 263 ILE A CA 1
ATOM 1944 C C . ILE A 1 263 ? 27.926 -33.659 -6.043 1.00 40.72 263 ILE A C 1
ATOM 1946 O O . ILE A 1 263 ? 28.517 -33.733 -7.120 1.00 40.72 263 ILE A O 1
ATOM 1950 N N . ASN A 1 264 ? 28.521 -33.274 -4.911 1.00 44.66 264 ASN A N 1
ATOM 1951 C CA . ASN A 1 264 ? 29.961 -33.339 -4.739 1.00 44.66 264 ASN A CA 1
ATOM 1952 C C . ASN A 1 264 ? 30.377 -34.706 -5.273 1.00 44.66 264 ASN A C 1
ATOM 1954 O O . ASN A 1 264 ? 29.748 -35.704 -4.912 1.00 44.66 264 ASN A O 1
ATOM 1958 N N . SER A 1 265 ? 31.345 -34.720 -6.194 1.00 42.47 265 SER A N 1
ATOM 1959 C CA . SER A 1 265 ? 31.752 -35.905 -6.949 1.00 42.47 265 SER A CA 1
ATOM 1960 C C . SER A 1 265 ? 31.690 -37.155 -6.076 1.00 42.47 265 SER A C 1
ATOM 1962 O O . SER A 1 265 ? 32.344 -37.206 -5.031 1.00 42.47 265 SER A O 1
ATOM 1964 N N . ILE A 1 266 ? 30.895 -38.141 -6.495 1.00 44.44 266 ILE A N 1
ATOM 1965 C CA . ILE A 1 266 ? 30.859 -39.459 -5.865 1.00 44.44 266 ILE A CA 1
ATOM 1966 C C . ILE A 1 266 ? 32.308 -39.943 -5.799 1.00 44.44 266 ILE A C 1
ATOM 1968 O O . ILE A 1 266 ? 32.930 -40.156 -6.837 1.00 44.44 266 ILE A O 1
ATOM 1972 N N . ASN A 1 267 ? 32.864 -40.062 -4.593 1.00 52.25 267 ASN A N 1
ATOM 1973 C CA . ASN A 1 267 ? 34.145 -40.723 -4.408 1.00 52.25 267 ASN A CA 1
ATOM 1974 C C . ASN A 1 267 ? 33.899 -42.224 -4.639 1.00 52.25 267 ASN A C 1
ATOM 1976 O O . ASN A 1 267 ? 33.185 -42.830 -3.831 1.00 52.25 267 ASN A O 1
ATOM 1980 N N . PRO A 1 268 ? 34.454 -42.839 -5.701 1.00 56.81 268 PRO A N 1
ATOM 1981 C CA . PRO A 1 268 ? 34.191 -44.242 -6.024 1.00 56.81 268 PRO A CA 1
ATOM 1982 C C . PRO A 1 268 ? 34.599 -45.202 -4.901 1.00 56.81 268 PRO A C 1
ATOM 1984 O O . PRO A 1 268 ? 34.098 -46.319 -4.845 1.00 56.81 268 PRO A O 1
ATOM 1987 N N . ALA A 1 269 ? 35.477 -44.770 -3.989 1.00 57.19 269 ALA A N 1
ATOM 1988 C CA . ALA A 1 269 ? 35.945 -45.583 -2.872 1.00 57.19 269 ALA A CA 1
ATOM 1989 C C . ALA A 1 269 ? 34.885 -45.828 -1.778 1.00 57.19 269 ALA A C 1
ATOM 1991 O O . ALA A 1 269 ? 35.064 -46.740 -0.979 1.00 57.19 269 ALA A O 1
ATOM 1992 N N . ASN A 1 270 ? 33.794 -45.046 -1.736 1.00 56.00 270 ASN A N 1
ATOM 1993 C CA . ASN A 1 270 ? 32.799 -45.091 -0.652 1.00 56.00 270 ASN A CA 1
ATOM 1994 C C . ASN A 1 270 ? 31.366 -45.404 -1.125 1.00 56.00 270 ASN A C 1
ATOM 1996 O O . ASN A 1 270 ? 30.420 -45.235 -0.355 1.00 56.00 270 ASN A O 1
ATOM 2000 N N . PHE A 1 271 ? 31.170 -45.827 -2.379 1.00 47.50 271 PHE A N 1
ATOM 2001 C CA . PHE A 1 271 ? 29.830 -46.140 -2.879 1.00 47.50 271 PHE A CA 1
ATOM 2002 C C . PHE A 1 271 ? 29.425 -47.576 -2.515 1.00 47.50 271 PHE A C 1
ATOM 2004 O O . PHE A 1 271 ? 29.951 -48.540 -3.067 1.00 47.50 271 PHE A O 1
ATOM 2011 N N . VAL A 1 272 ? 28.458 -47.711 -1.607 1.00 54.16 272 VAL A N 1
ATOM 2012 C CA . VAL A 1 272 ? 27.732 -48.963 -1.359 1.00 54.16 272 VAL A CA 1
ATOM 2013 C C . VAL A 1 272 ? 26.392 -48.852 -2.077 1.00 54.16 272 VAL A C 1
ATOM 2015 O O . VAL A 1 272 ? 25.610 -47.945 -1.794 1.00 54.16 272 VAL A O 1
ATOM 2018 N N . SER A 1 273 ? 26.145 -49.743 -3.037 1.00 44.41 273 SER A N 1
ATOM 2019 C CA . SER A 1 273 ? 24.881 -49.757 -3.781 1.00 44.41 273 SER A CA 1
ATOM 2020 C C . SER A 1 273 ? 23.733 -50.139 -2.839 1.00 44.41 273 SER A C 1
ATOM 2022 O O . SER A 1 273 ? 23.845 -51.170 -2.173 1.00 44.41 273 SER A O 1
ATOM 2024 N N . PRO A 1 274 ? 22.640 -49.361 -2.760 1.00 44.31 274 PRO A N 1
ATOM 2025 C CA . PRO A 1 274 ? 21.460 -49.783 -2.020 1.00 44.31 274 PRO A CA 1
ATOM 2026 C C . PRO A 1 274 ? 20.773 -50.952 -2.741 1.00 44.31 274 PRO A C 1
ATOM 2028 O O . PRO A 1 274 ? 20.606 -50.942 -3.961 1.00 44.31 274 PRO A O 1
ATOM 2031 N N . GLU A 1 275 ? 20.406 -51.968 -1.964 1.00 41.94 275 GLU A N 1
ATOM 2032 C CA . GLU A 1 275 ? 19.766 -53.204 -2.413 1.00 41.94 275 GLU A CA 1
ATOM 2033 C C . GLU A 1 275 ? 18.374 -52.906 -3.003 1.00 41.94 275 GLU A C 1
ATOM 2035 O O . GLU A 1 275 ? 17.517 -52.300 -2.356 1.00 41.94 275 GLU A O 1
ATOM 2040 N N . VAL A 1 276 ? 18.161 -53.283 -4.266 1.00 41.47 276 VAL A N 1
ATOM 2041 C CA . VAL A 1 276 ? 16.908 -53.030 -4.990 1.00 41.47 276 VAL A CA 1
ATOM 2042 C C . VAL A 1 276 ? 15.883 -54.094 -4.598 1.00 41.47 276 VAL A C 1
ATOM 2044 O O . VAL A 1 276 ? 15.923 -55.217 -5.095 1.00 41.47 276 VAL A O 1
ATOM 2047 N N . VAL A 1 277 ? 14.935 -53.737 -3.733 1.00 43.22 277 VAL A N 1
ATOM 2048 C CA . VAL A 1 277 ? 13.751 -54.565 -3.463 1.00 43.22 277 VAL A CA 1
ATOM 2049 C C . VAL A 1 277 ? 12.750 -54.365 -4.606 1.00 43.22 277 VAL A C 1
ATOM 2051 O O . VAL A 1 277 ? 12.178 -53.286 -4.756 1.00 43.22 277 VAL A O 1
ATOM 2054 N N . SER A 1 278 ? 12.564 -55.393 -5.440 1.00 41.22 278 SER A N 1
ATOM 2055 C CA . SER A 1 278 ? 11.556 -55.397 -6.512 1.00 41.22 278 SER A CA 1
ATOM 2056 C C . SER A 1 278 ? 10.156 -55.673 -5.946 1.00 41.22 278 SER A C 1
ATOM 2058 O O . SER A 1 278 ? 10.005 -56.642 -5.203 1.00 41.22 278 SER A O 1
ATOM 2060 N N . PRO A 1 279 ? 9.126 -54.877 -6.284 1.00 40.12 279 PRO A N 1
ATOM 2061 C CA . PRO A 1 279 ? 7.757 -55.150 -5.864 1.00 40.12 279 PRO A CA 1
ATOM 2062 C C . PRO A 1 279 ? 7.121 -56.286 -6.682 1.00 40.12 279 PRO A C 1
ATOM 2064 O O . PRO A 1 279 ? 7.204 -56.328 -7.909 1.00 40.12 279 PRO A O 1
ATOM 2067 N N . GLU A 1 280 ? 6.480 -57.194 -5.952 1.00 45.56 280 GLU A N 1
ATOM 2068 C CA . GLU A 1 280 ? 5.746 -58.376 -6.404 1.00 45.56 280 GLU A CA 1
ATOM 2069 C C . GLU A 1 280 ? 4.618 -58.025 -7.396 1.00 45.56 280 GLU A C 1
ATOM 2071 O O . GLU A 1 280 ? 3.861 -57.071 -7.203 1.00 45.56 280 GLU A O 1
ATOM 2076 N N . GLN A 1 281 ? 4.515 -58.794 -8.481 1.00 42.38 281 GLN A N 1
ATOM 2077 C CA . GLN A 1 281 ? 3.584 -58.566 -9.590 1.00 42.38 281 GLN A CA 1
ATOM 2078 C C . GLN A 1 281 ? 2.242 -59.286 -9.325 1.00 42.38 281 GLN A C 1
ATOM 2080 O O . GLN A 1 281 ? 2.263 -60.460 -8.954 1.00 42.38 281 GLN A O 1
ATOM 2085 N N . PRO A 1 282 ? 1.069 -58.643 -9.508 1.00 39.16 282 PRO A N 1
ATOM 2086 C CA . PRO A 1 282 ? -0.221 -59.269 -9.206 1.00 39.16 282 PRO A CA 1
ATOM 2087 C C . PRO A 1 282 ? -0.613 -60.331 -10.254 1.00 39.16 282 PRO A C 1
ATOM 2089 O O . PRO A 1 282 ? -0.245 -60.201 -11.427 1.00 39.16 282 PRO A O 1
ATOM 2092 N N . PRO A 1 283 ? -1.380 -61.372 -9.866 1.00 40.44 283 PRO A N 1
ATOM 2093 C CA . PRO A 1 283 ? -1.710 -62.477 -10.757 1.00 40.44 283 PRO A CA 1
ATOM 2094 C C . PRO A 1 283 ? -2.715 -62.039 -11.829 1.00 40.44 283 PRO A C 1
ATOM 2096 O O . PRO A 1 283 ? -3.777 -61.492 -11.529 1.00 40.44 283 PRO A O 1
ATOM 2099 N N . ALA A 1 284 ? -2.386 -62.316 -13.090 1.00 38.66 284 ALA A N 1
ATOM 2100 C CA . ALA A 1 284 ? -3.319 -62.218 -14.203 1.00 38.66 284 ALA A CA 1
ATOM 2101 C C . ALA A 1 284 ? -4.254 -63.439 -14.187 1.00 38.66 284 ALA A C 1
ATOM 2103 O O . ALA A 1 284 ? -3.792 -64.579 -14.196 1.00 38.66 284 ALA A O 1
ATOM 2104 N N . GLY A 1 285 ? -5.564 -63.197 -14.135 1.00 37.34 285 GLY A N 1
ATOM 2105 C CA . GLY A 1 285 ? -6.596 -64.229 -14.254 1.00 37.34 285 GLY A CA 1
ATOM 2106 C C . GLY A 1 285 ? -7.104 -64.419 -15.690 1.00 37.34 285 GLY A C 1
ATOM 2107 O O . GLY A 1 285 ? -7.048 -63.492 -16.498 1.00 37.34 285 GLY A O 1
ATOM 2108 N N . GLY A 1 286 ? -7.670 -65.609 -15.937 1.00 34.62 286 GLY A N 1
ATOM 2109 C CA . GLY A 1 286 ? -8.454 -66.027 -17.118 1.00 34.62 286 GLY A CA 1
ATOM 2110 C C . GLY A 1 286 ? -7.677 -66.989 -18.028 1.00 34.62 286 GLY A C 1
ATOM 2111 O O . GLY A 1 286 ? -6.577 -66.649 -18.443 1.00 34.62 286 GLY A O 1
ATOM 2112 N N . PHE A 1 287 ? -8.134 -68.195 -18.382 1.00 33.50 287 PHE A N 1
ATOM 2113 C CA . PHE A 1 287 ? -9.479 -68.767 -18.545 1.00 33.50 287 PHE A CA 1
ATOM 2114 C C . PHE A 1 287 ? -9.485 -70.259 -18.189 1.00 33.50 287 PHE A C 1
ATOM 2116 O O . PHE A 1 287 ? -8.413 -70.892 -18.322 1.00 33.50 287 PHE A O 1
#

Radius of gyration: 24.9 Å; chains: 1; bounding box: 72×91×52 Å

pLDDT: mean 77.91, std 18.52, range [33.5, 97.62]

Foldseek 3Di:
DDAAAAPNAWDWDDDPQKIKIDHRWDWDWDADPVRKIKIATLAAWIWMARPVVRDIAIAHHQWMWIQDPVVRDIAAIAGHQSVVVCVDPSHVVDPHDPCNVRSVVVNVVVVCLCVVPVQLVQLQVLLVVLPAPGLQRGDPVSSLRSLLVQLLPDDLLSLLSNLLVNCLSCVVCNQVSLLSNQVSQQVNQPPDPDDDDDPRPHDDLVSLLSNLLSSCSSHVVCNVVNLVSNCVSPVVCNVSSVVSSPVNDRPDSRDDPPPPPPPPPDPPVPDDDPDDDDDDDDDDDDD

Secondary structure (DSSP, 8-state):
-EE--TTS-EEEEEETTEEEEEES-EEEEEE-TTS-EEEEEEESEEEEEEGGGTEEEEEETTEEEEEETTTTEEPPPEE--HHHHHTSHHHHTSPPPTTHHHHHHHHHHHHHHTTTS-HHHHHHHHHHHTT-SSTTT--HHHHHHHHHHHHHH--HHHHHHHHHHHHHH-GGGHHHHHHHHHHHTTTS-----S-S-----PPPHHHHHHHHHHHHHH-GGGHHHHHHHHHHH-GGGHHHHHHHHHHS-----TT------------GGG-PPPP--PPPPPPPP--

Sequence (287 aa):
MLYVPKNSGGAKVKMGPVTAAITGTTVLGNVNPSGTTTFTVLEGSACIHLDSVGQSLLVHAGQKLTFDPVANRLEDPVDVDLNQTLTSPLIKDFRRLPSAPLIDQEIQNQRRSLGGVRGNDDLTHAVNVAGASSIEAATSDQFLRGLNSLFVRSNAREACAYVGMAVRARPDLAPQIVVAALRVSRVSRSDSKDFKQPVGKEISCEDIECIIRAAIEAHPSATREIVSAAVAAAPLLRDCIVAAANAVQPCQEANAFVEPRIINSINPANFVSPEVVSPEQPPAGGF